Protein AF-A0A5P8N884-F1 (afdb_monomer)

Mean predicted aligned error: 12.38 Å

Solvent-accessible surface area (backbone atoms only — not comparable to full-atom values): 18121 Å² total; per-residue (Å²): 107,72,56,54,52,51,52,53,49,38,47,58,33,75,85,47,68,25,66,71,43,46,28,42,74,70,61,78,48,73,49,75,66,57,50,23,29,39,75,59,29,54,39,41,38,31,45,78,80,71,90,84,66,92,67,81,93,78,74,98,65,93,61,66,55,64,42,88,75,58,34,65,53,15,64,74,82,42,71,53,74,65,52,48,55,61,51,47,50,14,36,52,49,18,53,50,49,28,65,54,48,37,52,55,30,50,50,49,26,51,54,38,27,74,74,22,57,76,33,27,26,65,45,67,68,56,78,59,90,52,57,44,80,47,53,49,44,66,57,98,90,38,74,80,38,55,44,54,71,74,46,54,38,28,16,28,56,51,64,42,58,31,84,84,78,65,46,80,74,44,55,53,72,35,72,31,44,76,72,52,34,53,56,47,58,78,46,66,66,75,62,47,50,26,35,29,66,88,47,50,66,40,94,60,45,37,23,31,48,27,63,20,42,34,84,89,80,73,41,71,48,57,77,72,42,53,52,22,42,53,52,22,47,68,50,20,54,58,48,29,50,46,45,51,61,69,33,64,72,40,30,55,71,74,80,82,77,75,74,93,67,92,72,84,91,67,84,59,54,75,46,71,43,67,70,39,75,47,78,52,102,86,50,36,32,29,74,23,79,73,15,33,42,36,33,23,37,96,83,72,48,80,76,45,78,48,76,43,59,58,69,39,76,58,90,78,79,133

InterPro domains:
  IPR007081 RNA polymerase Rpb1, domain 5 [PF04998] (78-313)
  IPR007083 RNA polymerase Rpb1, domain 4 [PF05000] (8-75)
  IPR038120 RNA polymerase Rpb1, funnel domain superfamily [G3DSA:1.10.132.30] (1-102)
  IPR045867 DNA-directed RNA polymerase, subunit beta-prime [PTHR19376] (6-261)

pLDDT: mean 83.8, std 13.54, range [33.91, 96.94]

Secondary structure (DSSP, 8-state):
-HHHHHHHHHHHGGGGT-HHHHHHHTTSS--HHHHHHHHT--B-BBPPPPS----S------PPPBPSS-B---TTT---HHHHHHHHHHHHHHHHHHHHHHHHHHHHHHHHHHHHTT--EEES-------EEEE-EEETTEEEE-HHHHHTT-BBSS-EE-TTT--EEE-TT-B--HHHHHHHHHTT-SEEEE--GGG---SSSEEHHHH-B-TTTSSBPPTT--HHHHHHHHHHHHHHHHHHHHHTTTTB------------SS--EEEEES--EEE-SS-EEE--TT-EEEEE-TTS-EEEEEEPPTTPEE----

Foldseek 3Di:
DQLVVVLVVLCPPPVRPNVQNCCDVVVVDDDSLRSCQAPFWPWKFFDDDDPPDPDDDDDDPPDRDIDPDIGGDHVNRHGDPVRVVRLVRQQVVLVVLLVVVLVVLVVQLVVLCVVQQQAFAAAAALPDLDFDKQFFDDDQQDRPGHSLVVQAQFFAQAFDAQPPPRHTLAHHLGTCHPVSSVVCVVSVDGIGTTAAQVRAPDPTHHHQNNRGADPPPRHRDDGGDSVSNVVSCVSRVVSSVCSNPVSNVGRRDDDPDDPPDDDDPDDFDKDKDQFDWDDDPPWIFTQGQFIKIWGAHPVRDTSDIGGDHHGDTDPDDD

Organism: NCBI:txid336810

Sequence (318 aa):
KLTEKVINYMKTSKQGFNSVYMMLDSGARSSREQIRQLAVMRGLMAKPKKYSSSLEGDSEAEGSEIIENPILSNFLEGLSILEYFISTHGARKGLADTALKTADAGYLTRRLVDSAQDVIIQENDCKTLLGIKVSALKKNDEIIETLSNRVLGRISLKEIYHPRTKKLLIKSSEMIDEKNVFLLEEAELDSLEVRSPITCESEIGICIKCYGRNLSNRYIIKKGEAVGVMAAQSIGEPGTQLTLRTFHVGGTAGKIYESSKIKAKYDGYIEYENLKIVKNKYETIVVSRFAEMKLFNSRGLLLMKQRIPYGSTLYVLN

Nearest PDB structures (foldseek):
  8sy6-assembly1_J  TM=7.960E-01  e=4.559E-29  Escherichia coli
  7mko-assembly1_D  TM=8.185E-01  e=1.118E-28  Escherichia coli K-12
  8urw-assembly1_Z  TM=7.970E-01  e=2.579E-26  Synechococcus elongatus
  8x6g-assembly1_D  TM=7.143E-01  e=4.035E-25  Staphylococcus aureus
  8i23-assembly1_D  TM=7.042E-01  e=4.683E-24  Acetivibrio thermocellus DSM 1313

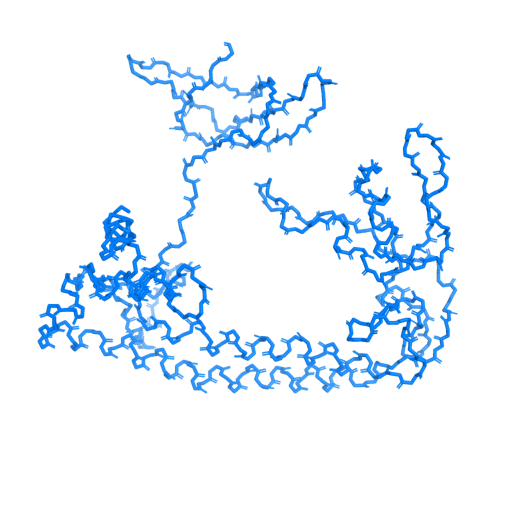Radius of gyration: 26.78 Å; Cα contacts (8 Å, |Δi|>4): 497; chains: 1; bounding box: 66×58×72 Å

Structure (mmCIF, N/CA/C/O backbone):
data_AF-A0A5P8N884-F1
#
_entry.id   AF-A0A5P8N884-F1
#
loop_
_atom_site.group_PDB
_atom_site.id
_atom_site.type_symbol
_atom_site.label_atom_id
_atom_site.label_alt_id
_atom_site.label_comp_id
_atom_site.label_asym_id
_atom_site.label_entity_id
_atom_site.label_seq_id
_atom_site.pdbx_PDB_ins_code
_atom_site.Cartn_x
_atom_site.Cartn_y
_atom_site.Cartn_z
_atom_site.occupancy
_atom_site.B_iso_or_equiv
_atom_site.auth_seq_id
_atom_site.auth_comp_id
_atom_site.auth_asym_id
_atom_site.auth_atom_id
_atom_site.pdbx_PDB_model_num
ATOM 1 N N . LYS A 1 1 ? 8.184 -3.439 -28.426 1.00 76.06 1 LYS A N 1
ATOM 2 C CA . LYS A 1 1 ? 8.470 -3.950 -29.791 1.00 76.06 1 LYS A CA 1
ATOM 3 C C . LYS A 1 1 ? 9.844 -4.619 -29.924 1.00 76.06 1 LYS A C 1
ATOM 5 O O . LYS A 1 1 ? 9.867 -5.839 -29.953 1.00 76.06 1 LYS A O 1
ATOM 10 N N . LEU A 1 2 ? 10.981 -3.903 -29.985 1.00 81.94 2 LEU A N 1
ATOM 11 C CA . LEU A 1 2 ? 12.309 -4.551 -30.122 1.00 81.94 2 LEU A CA 1
ATOM 12 C C . LEU A 1 2 ? 12.649 -5.457 -28.928 1.00 81.94 2 LEU A C 1
ATOM 14 O O . LEU A 1 2 ? 13.002 -6.615 -29.112 1.00 81.94 2 LEU A O 1
ATOM 18 N N . THR A 1 3 ? 12.423 -4.969 -27.708 1.00 84.88 3 THR A N 1
ATOM 19 C CA . THR A 1 3 ? 12.601 -5.754 -26.476 1.00 84.88 3 THR A CA 1
ATOM 20 C C . THR A 1 3 ? 11.767 -7.033 -26.460 1.00 84.88 3 THR A C 1
ATOM 22 O O . THR A 1 3 ? 12.267 -8.082 -26.084 1.00 84.88 3 THR A O 1
ATOM 25 N N . GLU A 1 4 ? 10.516 -6.979 -26.920 1.00 87.44 4 GLU A N 1
ATOM 26 C CA . GLU A 1 4 ? 9.643 -8.161 -26.978 1.00 87.44 4 GLU A CA 1
ATOM 27 C C . GLU A 1 4 ? 10.132 -9.177 -28.010 1.00 87.44 4 GLU A C 1
ATOM 29 O O . GLU A 1 4 ? 10.110 -10.372 -27.737 1.00 87.44 4 GLU A O 1
ATOM 34 N N . LYS A 1 5 ? 10.632 -8.719 -29.167 1.00 89.69 5 LYS A N 1
ATOM 35 C CA . LYS A 1 5 ? 11.247 -9.611 -30.159 1.00 89.69 5 LYS A CA 1
ATOM 36 C C . LYS A 1 5 ? 12.457 -10.343 -29.578 1.00 89.69 5 LYS A C 1
ATOM 38 O O . LYS A 1 5 ? 12.559 -11.553 -29.748 1.00 89.69 5 LYS A O 1
ATOM 43 N N . VAL A 1 6 ? 13.333 -9.631 -28.867 1.00 89.12 6 VAL A N 1
ATOM 44 C CA . VAL A 1 6 ? 14.514 -10.233 -28.226 1.00 89.12 6 VAL A CA 1
ATOM 45 C C . VAL A 1 6 ? 14.110 -11.224 -27.136 1.00 89.12 6 VAL A C 1
ATOM 47 O O . VAL A 1 6 ? 14.642 -12.329 -27.105 1.00 89.12 6 VAL A O 1
ATOM 50 N N . ILE A 1 7 ? 13.128 -10.890 -26.294 1.00 88.62 7 ILE A N 1
ATOM 51 C CA . ILE A 1 7 ? 12.618 -11.813 -25.267 1.00 88.62 7 ILE A CA 1
ATOM 52 C C . ILE A 1 7 ? 12.025 -13.076 -25.910 1.00 88.62 7 ILE A C 1
ATOM 54 O O . ILE A 1 7 ? 12.326 -14.181 -25.464 1.00 88.62 7 ILE A O 1
ATOM 58 N N . ASN A 1 8 ? 11.243 -12.941 -26.984 1.00 90.06 8 ASN A N 1
ATOM 59 C CA . ASN A 1 8 ? 10.679 -14.089 -27.698 1.00 90.06 8 ASN A CA 1
ATOM 60 C C . ASN A 1 8 ? 11.770 -14.971 -28.320 1.00 90.06 8 ASN A C 1
ATOM 62 O O . ASN A 1 8 ? 11.676 -16.193 -28.257 1.00 90.06 8 ASN A O 1
ATOM 66 N N . TYR A 1 9 ? 12.826 -14.368 -28.867 1.00 90.00 9 TYR A N 1
ATOM 67 C CA . TYR A 1 9 ? 13.974 -15.116 -29.375 1.00 90.00 9 TYR A CA 1
ATOM 68 C C . TYR A 1 9 ? 14.725 -15.850 -28.254 1.00 90.00 9 TYR A C 1
ATOM 70 O O . TYR A 1 9 ? 15.064 -17.027 -28.391 1.00 90.00 9 TYR A O 1
ATOM 78 N N . MET A 1 10 ? 14.946 -15.186 -27.113 1.00 88.44 10 MET A N 1
ATOM 79 C CA . MET A 1 10 ? 15.565 -15.806 -25.938 1.00 88.44 10 MET A CA 1
ATOM 80 C C . MET A 1 10 ? 14.732 -16.976 -25.404 1.00 88.44 10 MET A C 1
ATOM 82 O O . MET A 1 10 ? 15.316 -17.976 -24.997 1.00 88.44 10 MET A O 1
ATOM 86 N N . LYS A 1 11 ? 13.398 -16.891 -25.479 1.00 89.44 11 LYS A N 1
ATOM 87 C CA . LYS A 1 11 ? 12.479 -17.970 -25.096 1.00 89.44 11 LYS A CA 1
ATOM 88 C C . LYS A 1 11 ? 12.644 -19.230 -25.948 1.00 89.44 11 LYS A C 1
ATOM 90 O O . LYS A 1 11 ? 12.502 -20.327 -25.432 1.00 89.44 11 LYS A O 1
ATOM 95 N N . THR A 1 12 ? 12.927 -19.099 -27.241 1.00 88.94 12 THR A N 1
ATOM 96 C CA . THR A 1 12 ? 13.140 -20.256 -28.135 1.00 88.94 12 THR A CA 1
ATOM 97 C C . THR A 1 12 ? 14.591 -20.741 -28.157 1.00 88.94 12 THR A C 1
ATOM 99 O O . THR A 1 12 ? 14.876 -21.868 -28.560 1.00 88.94 12 THR A O 1
ATOM 102 N N . SER A 1 13 ? 15.528 -19.894 -27.730 1.00 89.62 13 SER A N 1
ATOM 103 C CA . SER A 1 13 ? 16.958 -20.199 -27.705 1.00 89.62 13 SER A CA 1
ATOM 104 C C . SER A 1 13 ? 17.276 -21.344 -26.737 1.00 89.62 13 SER A C 1
ATOM 106 O O . SER A 1 13 ? 16.654 -21.470 -25.684 1.00 89.62 13 SER A O 1
ATOM 108 N N . LYS A 1 14 ? 18.260 -22.182 -27.094 1.00 85.31 14 LYS A N 1
ATOM 109 C CA . LYS A 1 14 ? 18.680 -23.365 -26.316 1.00 85.31 14 LYS A CA 1
ATOM 110 C C . LYS A 1 14 ? 17.504 -24.268 -25.908 1.00 85.31 14 LYS A C 1
ATOM 112 O O . LYS A 1 14 ? 17.444 -24.717 -24.770 1.00 85.31 14 LYS A O 1
ATOM 117 N N . GLN A 1 15 ? 16.547 -24.484 -26.818 1.00 85.25 15 GLN A N 1
ATOM 118 C CA . GLN A 1 15 ? 15.332 -25.274 -26.553 1.00 85.25 15 GLN A CA 1
ATOM 119 C C . GLN A 1 15 ? 14.522 -24.766 -25.340 1.00 85.25 15 GLN A C 1
ATOM 121 O O . GLN A 1 15 ? 13.868 -25.545 -24.657 1.00 85.25 15 GLN A O 1
ATOM 126 N N . GLY A 1 16 ? 14.583 -23.463 -25.043 1.00 80.50 16 GLY A N 1
ATOM 127 C CA . GLY A 1 16 ? 13.920 -22.863 -23.881 1.00 80.50 16 GLY A CA 1
ATOM 128 C C . GLY A 1 16 ? 14.785 -22.740 -22.627 1.00 80.50 16 GLY A C 1
ATOM 129 O O . GLY A 1 16 ? 14.390 -22.050 -21.691 1.00 80.50 16 GLY A O 1
ATOM 130 N N . PHE A 1 17 ? 15.996 -23.302 -22.618 1.00 89.00 17 PHE A N 1
ATOM 131 C CA . PHE A 1 17 ? 16.925 -23.246 -21.481 1.00 89.00 17 PHE A CA 1
ATOM 132 C C . PHE A 1 17 ? 17.922 -22.084 -21.567 1.00 89.00 17 PHE A C 1
ATOM 134 O O . PHE A 1 17 ? 19.084 -22.183 -21.159 1.00 89.00 17 PHE A O 1
ATOM 141 N N . ASN A 1 18 ? 17.502 -20.948 -22.121 1.00 90.38 18 ASN A N 1
ATOM 142 C CA . ASN A 1 18 ? 18.301 -19.735 -22.023 1.00 90.38 18 ASN A CA 1
ATOM 143 C C . ASN A 1 18 ? 18.297 -19.242 -20.569 1.00 90.38 18 ASN A C 1
ATOM 145 O O . ASN A 1 18 ? 17.260 -18.844 -20.051 1.00 90.38 18 ASN A O 1
ATOM 149 N N . SER A 1 19 ? 19.464 -19.221 -19.923 1.00 91.00 19 SER A N 1
ATOM 150 C CA . SER A 1 19 ? 19.590 -18.867 -18.504 1.00 91.00 19 SER A CA 1
ATOM 151 C C . SER A 1 19 ? 19.056 -17.469 -18.173 1.00 91.00 19 SER A C 1
ATOM 153 O O . SER A 1 19 ? 18.430 -17.293 -17.133 1.00 91.00 19 SER A O 1
ATOM 155 N N . VAL A 1 20 ? 19.243 -16.482 -19.058 1.00 88.81 20 VAL A N 1
ATOM 156 C CA . VAL A 1 20 ? 18.744 -15.108 -18.848 1.00 88.81 20 VAL A CA 1
ATOM 157 C C . VAL A 1 20 ? 17.221 -15.065 -18.958 1.00 88.81 20 VAL A C 1
ATOM 159 O O . VAL A 1 20 ? 16.566 -14.387 -18.166 1.00 88.81 20 VAL A O 1
ATOM 162 N N . TYR A 1 21 ? 16.648 -15.819 -19.902 1.00 90.00 21 TYR A N 1
ATOM 163 C CA . TYR A 1 21 ? 15.197 -15.963 -20.003 1.00 90.00 21 TYR A CA 1
ATOM 164 C C . TYR A 1 21 ? 14.625 -16.702 -18.791 1.00 90.00 21 TYR A C 1
ATOM 166 O O . TYR A 1 21 ? 13.658 -16.229 -18.212 1.00 90.00 21 TYR A O 1
ATOM 174 N N . MET A 1 22 ? 15.250 -17.798 -18.354 1.00 90.81 22 MET A N 1
ATOM 175 C CA . MET A 1 22 ? 14.821 -18.542 -17.166 1.00 90.81 22 MET A CA 1
ATOM 176 C C . MET A 1 22 ? 14.838 -17.668 -15.908 1.00 90.81 22 MET A C 1
ATOM 178 O O . MET A 1 22 ? 13.913 -17.747 -15.108 1.00 90.81 22 MET A O 1
ATOM 182 N N . MET A 1 23 ? 15.842 -16.801 -15.733 1.00 91.06 23 MET A N 1
ATOM 183 C CA . MET A 1 23 ? 15.885 -15.840 -14.620 1.00 91.06 23 MET A CA 1
ATOM 184 C C . MET A 1 23 ? 14.719 -14.838 -14.670 1.00 91.06 23 MET A C 1
ATOM 186 O O . MET A 1 23 ? 14.105 -14.568 -13.640 1.00 91.06 23 MET A O 1
ATOM 190 N N . LEU A 1 24 ? 14.378 -14.341 -15.866 1.00 88.62 24 LEU A N 1
ATOM 191 C CA . LEU A 1 24 ? 13.230 -13.451 -16.067 1.00 88.62 24 LEU A CA 1
ATOM 192 C C . LEU A 1 24 ? 11.890 -14.160 -15.819 1.00 88.62 24 LEU A C 1
ATOM 194 O O . LEU A 1 24 ? 11.033 -13.610 -15.136 1.00 88.62 24 LEU A O 1
ATOM 198 N N . ASP A 1 25 ? 11.703 -15.347 -16.399 1.00 89.31 25 ASP A N 1
ATOM 199 C CA . ASP A 1 25 ? 10.450 -16.114 -16.380 1.00 89.31 25 ASP A CA 1
ATOM 200 C C . ASP A 1 25 ? 10.152 -16.668 -14.981 1.00 89.31 25 ASP A C 1
ATOM 202 O O . ASP A 1 25 ? 9.025 -16.585 -14.505 1.00 89.31 25 ASP A O 1
ATOM 206 N N . SER A 1 26 ? 11.190 -17.125 -14.271 1.00 90.75 26 SER A N 1
ATOM 207 C CA . SER A 1 26 ? 11.084 -17.549 -12.868 1.00 90.75 26 SER A CA 1
ATOM 208 C C . SER A 1 26 ? 10.827 -16.400 -11.890 1.00 90.75 26 SER A C 1
ATOM 210 O O . SER A 1 26 ? 10.490 -16.650 -10.736 1.00 90.75 26 SER A O 1
ATOM 212 N N . GLY A 1 27 ? 11.038 -15.145 -12.303 1.00 88.25 27 GLY A N 1
ATOM 213 C CA . GLY A 1 27 ? 10.964 -13.982 -11.418 1.00 88.25 27 GLY A CA 1
ATOM 214 C C . GLY A 1 27 ? 12.061 -13.934 -10.346 1.00 88.25 27 GLY A C 1
ATOM 215 O O . GLY A 1 27 ? 11.995 -13.088 -9.456 1.00 88.25 27 GLY A O 1
ATOM 216 N N . ALA A 1 28 ? 13.075 -14.805 -10.417 1.00 87.69 28 ALA A N 1
ATOM 217 C CA . ALA A 1 28 ? 14.146 -14.871 -9.423 1.00 87.69 28 ALA A CA 1
ATOM 218 C C . ALA A 1 28 ? 14.992 -13.588 -9.402 1.00 87.69 28 ALA A C 1
ATOM 220 O O . ALA A 1 28 ? 15.328 -13.058 -8.342 1.00 87.69 28 ALA A O 1
ATOM 221 N N . ARG A 1 29 ? 15.362 -13.091 -10.587 1.00 81.56 29 ARG A N 1
ATOM 222 C CA . ARG A 1 29 ? 16.125 -11.853 -10.792 1.00 81.56 29 ARG A CA 1
ATOM 223 C C . ARG A 1 29 ? 16.013 -11.467 -12.264 1.00 81.56 29 ARG A C 1
ATOM 225 O O . ARG A 1 29 ? 15.960 -12.351 -13.102 1.00 81.56 29 ARG A O 1
ATOM 232 N N . SER A 1 30 ? 16.087 -10.176 -12.581 1.00 80.88 30 SER A N 1
ATOM 233 C CA . SER A 1 30 ? 15.924 -9.590 -13.926 1.00 80.88 30 SER A CA 1
ATOM 234 C C . SER A 1 30 ? 14.558 -8.949 -14.166 1.00 80.88 30 SER A C 1
ATOM 236 O O . SER A 1 30 ? 13.532 -9.399 -13.667 1.00 80.88 30 SER A O 1
ATOM 238 N N . SER A 1 31 ? 14.552 -7.872 -14.949 1.00 86.62 31 SER A N 1
ATOM 239 C CA . SER A 1 31 ? 13.345 -7.212 -15.442 1.00 86.62 31 SER A CA 1
ATOM 240 C C . SER A 1 31 ? 13.428 -7.018 -16.955 1.00 86.62 31 SER A C 1
ATOM 242 O O . SER A 1 31 ? 14.507 -7.043 -17.555 1.00 86.62 31 SER A O 1
ATOM 244 N N . ARG A 1 32 ? 12.282 -6.769 -17.601 1.00 86.75 32 ARG A N 1
ATOM 245 C CA . ARG A 1 32 ? 12.240 -6.469 -19.045 1.00 86.75 32 ARG A CA 1
ATOM 246 C C . ARG A 1 32 ? 13.123 -5.270 -19.412 1.00 86.75 32 ARG A C 1
ATOM 248 O O . ARG A 1 32 ? 13.714 -5.252 -20.489 1.00 86.75 32 ARG A O 1
ATOM 255 N N . GLU A 1 33 ? 13.230 -4.289 -18.518 1.00 84.81 33 GLU A N 1
ATOM 256 C CA . GLU A 1 33 ? 14.089 -3.115 -18.702 1.00 84.81 33 GLU A CA 1
ATOM 257 C C . GLU A 1 33 ? 15.574 -3.469 -18.622 1.00 84.81 33 GLU A C 1
ATOM 259 O O . GLU A 1 33 ? 16.356 -2.982 -19.436 1.00 84.81 33 GLU A O 1
ATOM 264 N N . GLN A 1 34 ? 15.962 -4.361 -17.707 1.00 87.81 34 GLN A N 1
ATOM 265 C CA . GLN A 1 34 ? 17.345 -4.834 -17.601 1.00 87.81 34 GLN A CA 1
ATOM 266 C C . GLN A 1 34 ? 17.757 -5.613 -18.857 1.00 87.81 34 GLN A C 1
ATOM 268 O O . GLN A 1 34 ? 18.825 -5.361 -19.412 1.00 87.81 34 GLN A O 1
ATOM 273 N N . ILE A 1 35 ? 16.878 -6.466 -19.394 1.00 88.62 35 ILE A N 1
ATOM 274 C CA . ILE A 1 35 ? 17.126 -7.169 -20.668 1.00 88.62 35 ILE A CA 1
ATOM 275 C C . ILE A 1 35 ? 17.239 -6.190 -21.838 1.00 88.62 35 ILE A C 1
ATOM 277 O O . ILE A 1 35 ? 18.096 -6.365 -22.706 1.00 88.62 35 ILE A O 1
ATOM 281 N N . ARG A 1 36 ? 16.412 -5.136 -21.859 1.00 89.31 36 ARG A N 1
ATOM 282 C CA . ARG A 1 36 ? 16.510 -4.082 -22.877 1.00 89.31 36 ARG A CA 1
ATOM 283 C C . ARG A 1 36 ? 17.901 -3.448 -22.878 1.00 89.31 36 ARG A C 1
ATOM 285 O O . ARG A 1 36 ? 18.483 -3.320 -23.949 1.00 89.31 36 ARG A O 1
ATOM 292 N N . GLN A 1 37 ? 18.427 -3.088 -21.708 1.00 89.38 37 GLN A N 1
ATOM 293 C CA . GLN A 1 37 ? 19.757 -2.479 -21.598 1.00 89.38 37 GLN A CA 1
ATOM 294 C C . GLN A 1 37 ? 20.885 -3.459 -21.961 1.00 89.38 37 GLN A C 1
ATOM 296 O O . GLN A 1 37 ? 21.894 -3.047 -22.529 1.00 89.38 37 GLN A O 1
ATOM 301 N N . LEU A 1 38 ? 20.714 -4.751 -21.663 1.00 90.00 38 LEU A N 1
ATOM 302 C CA . LEU A 1 38 ? 21.712 -5.777 -21.968 1.00 90.00 38 LEU A CA 1
ATOM 303 C C . LEU A 1 38 ? 21.846 -6.057 -23.469 1.00 90.00 38 LEU A C 1
ATOM 305 O O . LEU A 1 38 ? 22.965 -6.128 -23.961 1.00 90.00 38 LEU A O 1
ATOM 309 N N . ALA A 1 39 ? 20.725 -6.224 -24.179 1.00 89.62 39 ALA A N 1
ATOM 310 C CA . ALA A 1 39 ? 20.720 -6.829 -25.517 1.00 89.62 39 ALA A CA 1
ATOM 311 C C . ALA A 1 39 ? 20.023 -6.005 -26.613 1.00 89.62 39 ALA A C 1
ATOM 313 O O . ALA A 1 39 ? 19.978 -6.448 -27.755 1.00 89.62 39 ALA A O 1
ATOM 314 N N . VAL A 1 40 ? 19.414 -4.859 -26.288 1.00 91.19 40 VAL A N 1
ATOM 315 C CA . VAL A 1 40 ? 18.729 -4.015 -27.285 1.00 91.19 40 VAL A CA 1
ATOM 316 C C . VAL A 1 40 ? 19.419 -2.669 -27.397 1.00 91.19 40 VAL A C 1
ATOM 318 O O . VAL A 1 40 ? 20.092 -2.413 -28.381 1.00 91.19 40 VAL A O 1
ATOM 321 N N . MET A 1 41 ? 19.227 -1.813 -26.398 1.00 89.88 41 MET A N 1
ATOM 322 C CA . MET A 1 41 ? 19.787 -0.468 -26.336 1.00 89.88 41 MET A CA 1
ATOM 323 C C . MET A 1 41 ? 19.658 0.049 -24.909 1.00 89.88 41 MET A C 1
ATOM 325 O O . MET A 1 41 ? 18.698 -0.288 -24.198 1.00 89.88 41 MET A O 1
ATOM 329 N N . ARG A 1 42 ? 20.568 0.928 -24.497 1.00 86.69 42 ARG A N 1
ATOM 330 C CA . ARG A 1 42 ? 20.462 1.585 -23.190 1.00 86.69 42 ARG A CA 1
ATOM 331 C C . ARG A 1 42 ? 19.392 2.685 -23.175 1.00 86.69 42 ARG A C 1
ATOM 333 O O . ARG A 1 42 ? 18.642 2.783 -22.202 1.00 86.69 42 ARG A O 1
ATOM 340 N N . GLY A 1 43 ? 19.247 3.427 -24.275 1.00 88.12 43 GLY A N 1
ATOM 341 C CA . GLY A 1 43 ? 18.177 4.403 -24.493 1.00 88.12 43 GLY A CA 1
ATOM 342 C C . GLY A 1 43 ? 18.471 5.803 -23.944 1.00 88.12 43 GLY A C 1
ATOM 343 O O . GLY A 1 43 ? 19.618 6.239 -23.887 1.00 88.12 43 GLY A O 1
ATOM 344 N N . LEU A 1 44 ? 17.407 6.525 -23.582 1.00 87.00 44 LEU A N 1
ATOM 345 C CA . LEU A 1 44 ? 17.463 7.923 -23.147 1.00 87.00 44 LEU A CA 1
ATOM 346 C C . LEU A 1 44 ? 17.859 8.052 -21.673 1.00 87.00 44 LEU A C 1
ATOM 348 O O . LEU A 1 44 ? 17.335 7.329 -20.819 1.00 87.00 44 LEU A O 1
ATOM 352 N N . MET A 1 45 ? 18.739 9.013 -21.389 1.00 82.69 45 MET A N 1
ATOM 353 C CA . MET A 1 45 ? 19.242 9.316 -20.048 1.00 82.69 45 MET A CA 1
ATOM 354 C C . MET A 1 45 ? 18.666 10.630 -19.515 1.00 82.69 45 MET A C 1
ATOM 356 O O . MET A 1 45 ? 18.477 11.593 -20.258 1.00 82.69 45 MET A O 1
ATOM 360 N N . ALA A 1 46 ? 18.442 10.688 -18.207 1.00 80.75 46 ALA A N 1
ATOM 361 C CA . ALA A 1 46 ? 18.091 11.914 -17.504 1.00 80.75 46 ALA A CA 1
ATOM 362 C C . ALA A 1 46 ? 19.308 12.842 -17.343 1.00 80.75 46 ALA A C 1
ATOM 364 O O . ALA A 1 46 ? 20.372 12.431 -16.870 1.00 80.75 46 ALA A O 1
ATOM 365 N N . LYS A 1 47 ? 19.129 14.119 -17.673 1.00 77.38 47 LYS A N 1
ATOM 366 C CA . LYS A 1 47 ? 20.091 15.194 -17.437 1.00 77.38 47 LYS A CA 1
ATOM 367 C C . LYS A 1 47 ? 20.061 15.604 -15.957 1.00 77.38 47 LYS A C 1
ATOM 369 O O . LYS A 1 47 ? 18.985 15.742 -15.360 1.00 77.38 47 LYS A O 1
ATOM 374 N N . PRO A 1 48 ? 21.224 15.835 -15.329 1.00 68.12 48 PRO A N 1
ATOM 375 C CA . PRO A 1 48 ? 21.267 16.417 -13.997 1.00 68.12 48 PRO A CA 1
ATOM 376 C C . PRO A 1 48 ? 20.843 17.893 -14.078 1.00 68.12 48 PRO A C 1
ATOM 378 O O . PRO A 1 48 ? 21.496 18.690 -14.750 1.00 68.12 48 PRO A O 1
ATOM 381 N N . LYS A 1 49 ? 19.751 18.270 -13.396 1.00 65.56 49 LYS A N 1
ATOM 382 C CA . LYS A 1 49 ? 19.383 19.685 -13.226 1.00 65.56 49 LYS A CA 1
ATOM 383 C C . LYS A 1 49 ? 20.483 20.375 -12.410 1.00 65.56 49 LYS A C 1
ATOM 385 O O . LYS A 1 49 ? 20.833 19.896 -11.331 1.00 65.56 49 LYS A O 1
ATOM 390 N N . LYS A 1 50 ? 21.026 21.488 -12.909 1.00 57.16 50 LYS A N 1
ATOM 391 C CA . LYS A 1 50 ? 21.790 22.419 -12.072 1.00 57.16 50 LYS A CA 1
ATOM 392 C C . LYS A 1 50 ? 20.770 23.221 -11.265 1.00 57.16 50 LYS A C 1
ATOM 394 O O . LYS A 1 50 ? 19.848 23.772 -11.848 1.00 57.16 50 LYS A O 1
ATOM 399 N N . TYR A 1 51 ? 20.944 23.315 -9.949 1.00 51.66 51 TYR A N 1
ATOM 400 C CA . TYR A 1 51 ? 20.130 24.180 -9.079 1.00 51.66 51 TYR A CA 1
ATOM 401 C C . TYR A 1 51 ? 20.299 25.690 -9.379 1.00 51.66 51 TYR A C 1
ATOM 403 O O . TYR A 1 51 ? 19.694 26.521 -8.716 1.00 51.66 51 TYR A O 1
ATOM 411 N N . SER A 1 52 ? 21.106 26.067 -10.377 1.00 38.34 52 SER A N 1
ATOM 412 C CA . SER A 1 52 ? 21.437 27.450 -10.725 1.00 38.34 52 SER A CA 1
ATOM 413 C C . SER A 1 52 ? 20.685 27.937 -11.971 1.00 38.34 52 SER A C 1
ATOM 415 O O . SER A 1 52 ? 21.306 28.256 -12.980 1.00 38.34 52 SER A O 1
ATOM 417 N N . SER A 1 53 ? 19.358 27.945 -11.929 1.00 40.44 53 SER A N 1
ATOM 418 C CA . SER A 1 53 ? 18.526 28.838 -12.754 1.00 40.44 53 SER A CA 1
ATOM 419 C C . SER A 1 53 ? 17.090 28.797 -12.240 1.00 40.44 53 SER A C 1
ATOM 421 O O . SER A 1 53 ? 16.148 28.493 -12.963 1.00 40.44 53 SER A O 1
ATOM 423 N N . SER A 1 54 ? 16.918 29.068 -10.947 1.00 38.72 54 SER A N 1
ATOM 424 C CA . SER A 1 54 ? 15.654 29.571 -10.419 1.00 38.72 54 SER A CA 1
ATOM 425 C C . SER A 1 54 ? 15.537 31.047 -10.801 1.00 38.72 54 SER A C 1
ATOM 427 O O . SER A 1 54 ? 15.698 31.927 -9.961 1.00 38.72 54 SER A O 1
ATOM 429 N N . LEU A 1 55 ? 15.345 31.311 -12.087 1.00 39.62 55 LEU A N 1
ATOM 430 C CA . LEU A 1 55 ? 14.805 32.564 -12.584 1.00 39.62 55 LEU A CA 1
ATOM 431 C C . LEU A 1 55 ? 13.864 32.190 -13.724 1.00 39.62 55 LEU A C 1
ATOM 433 O O . LEU A 1 55 ? 14.279 31.574 -14.698 1.00 39.62 55 LEU A O 1
ATOM 437 N N . GLU A 1 56 ? 12.607 32.566 -13.505 1.00 35.97 56 GLU A N 1
ATOM 438 C CA . GLU A 1 56 ? 11.523 32.653 -14.482 1.00 35.97 56 GLU A CA 1
ATOM 439 C C . GLU A 1 56 ? 10.824 31.334 -14.864 1.00 35.97 56 GLU A C 1
ATOM 441 O O . GLU A 1 56 ? 11.187 30.604 -15.775 1.00 35.97 56 GLU A O 1
ATOM 446 N N . GLY A 1 57 ? 9.722 31.073 -14.156 1.00 39.38 57 GLY A N 1
ATOM 447 C CA . GLY A 1 57 ? 8.418 31.316 -14.779 1.00 39.38 57 GLY A CA 1
ATOM 448 C C . GLY A 1 57 ? 7.680 30.156 -15.438 1.00 39.38 57 GLY A C 1
ATOM 449 O O . GLY A 1 57 ? 6.480 30.313 -15.634 1.00 39.38 57 GLY A O 1
ATOM 450 N N . ASP A 1 58 ? 8.296 29.002 -15.700 1.00 34.03 58 ASP A N 1
ATOM 451 C CA . ASP A 1 58 ? 7.604 27.948 -16.456 1.00 34.03 58 ASP A CA 1
ATOM 452 C C . ASP A 1 58 ? 7.256 26.702 -15.625 1.00 34.03 58 ASP A C 1
ATOM 454 O O . ASP A 1 58 ? 8.084 25.851 -15.309 1.00 34.03 58 ASP A O 1
ATOM 458 N N . SER A 1 59 ? 5.962 26.643 -15.296 1.00 33.91 59 SER A N 1
ATOM 459 C CA . SER A 1 59 ? 5.083 25.490 -15.040 1.00 33.91 59 SER A CA 1
ATOM 460 C C . SER A 1 59 ? 5.710 24.112 -14.754 1.00 33.91 59 SER A C 1
ATOM 462 O O . SER A 1 59 ? 6.308 23.484 -15.620 1.00 33.91 59 SER A O 1
ATOM 464 N N . GLU A 1 60 ? 5.460 23.625 -13.531 1.00 35.44 60 GLU A N 1
ATOM 465 C CA . GLU A 1 60 ? 5.057 22.265 -13.099 1.00 35.44 60 GLU A CA 1
ATOM 466 C C . GLU A 1 60 ? 5.171 21.077 -14.085 1.00 35.44 60 GLU A C 1
ATOM 468 O O . GLU A 1 60 ? 4.291 20.223 -14.178 1.00 35.44 60 GLU A O 1
ATOM 473 N N . ALA A 1 61 ? 6.294 20.933 -14.777 1.00 37.28 61 ALA A N 1
ATOM 474 C CA . ALA A 1 61 ? 6.712 19.673 -15.366 1.00 37.28 61 ALA A CA 1
ATOM 475 C C . ALA A 1 61 ? 7.891 19.145 -14.544 1.00 37.28 61 ALA A C 1
ATOM 477 O O . ALA A 1 61 ? 9.063 19.384 -14.846 1.00 37.28 61 ALA A O 1
ATOM 478 N N . GLU A 1 62 ? 7.577 18.399 -13.482 1.00 44.47 62 GLU A N 1
ATOM 479 C CA . GLU A 1 62 ? 8.514 17.633 -12.642 1.00 44.47 62 GLU A CA 1
ATOM 480 C C . GLU A 1 62 ? 9.198 16.473 -13.408 1.00 44.47 62 GLU A C 1
ATOM 482 O O . GLU A 1 62 ? 9.422 15.379 -12.896 1.00 44.47 62 GLU A O 1
ATOM 487 N N . GLY A 1 63 ? 9.560 16.685 -14.671 1.00 53.28 63 GLY A N 1
ATOM 488 C CA . GLY A 1 63 ? 10.442 15.812 -15.424 1.00 53.28 63 GLY A CA 1
ATOM 489 C C . GLY A 1 63 ? 11.895 16.192 -15.166 1.00 53.28 63 GLY A C 1
ATOM 490 O O . GLY A 1 63 ? 12.275 17.366 -15.198 1.00 53.28 63 GLY A O 1
ATOM 491 N N . SER A 1 64 ? 12.748 15.197 -14.936 1.00 58.72 64 SER A N 1
ATOM 492 C CA . SER A 1 64 ? 14.164 15.382 -15.260 1.00 58.72 64 SER A CA 1
ATOM 493 C C . SER A 1 64 ? 14.266 15.655 -16.762 1.00 58.72 64 SER A C 1
ATOM 495 O O . SER A 1 64 ? 13.695 14.902 -17.548 1.00 58.72 64 SER A O 1
ATOM 497 N N . GLU A 1 65 ? 14.924 16.752 -17.157 1.00 70.38 65 GLU A N 1
ATOM 498 C CA . GLU A 1 65 ? 15.198 17.014 -18.574 1.00 70.38 65 GLU A CA 1
ATOM 499 C C . GLU A 1 65 ? 15.877 15.780 -19.166 1.00 70.38 65 GLU A C 1
ATOM 501 O O . GLU A 1 65 ? 16.787 15.219 -18.557 1.00 70.38 65 GLU A O 1
ATOM 506 N N . ILE A 1 66 ? 15.413 15.321 -20.320 1.00 79.81 66 ILE A N 1
ATOM 507 C CA . ILE A 1 66 ? 15.976 14.143 -20.975 1.00 79.81 66 ILE A CA 1
ATOM 508 C C . ILE A 1 66 ? 17.060 14.621 -21.936 1.00 79.81 66 ILE A C 1
ATOM 510 O O . ILE A 1 66 ? 16.875 15.604 -22.647 1.00 79.81 66 ILE A O 1
ATOM 514 N N . ILE A 1 67 ? 18.200 13.934 -21.951 1.00 81.69 67 ILE A N 1
ATOM 515 C CA . ILE A 1 67 ? 19.250 14.187 -22.938 1.00 81.69 67 ILE A CA 1
ATOM 516 C C . ILE A 1 67 ? 18.735 13.709 -24.298 1.00 81.69 67 ILE A C 1
ATOM 518 O O . ILE A 1 67 ? 18.375 12.542 -24.442 1.00 81.69 67 ILE A O 1
ATOM 522 N N . GLU A 1 68 ? 18.696 14.610 -25.279 1.00 82.94 68 GLU A N 1
ATOM 523 C CA . GLU A 1 68 ? 18.119 14.348 -26.605 1.00 82.94 68 GLU A CA 1
ATOM 524 C C . GLU A 1 68 ? 18.863 13.254 -27.375 1.00 82.94 68 GLU A C 1
ATOM 526 O O . GLU A 1 68 ? 18.236 12.482 -28.095 1.00 82.94 68 GLU A O 1
ATOM 531 N N . ASN A 1 69 ? 20.182 13.145 -27.177 1.00 82.25 69 ASN A N 1
ATOM 532 C CA . ASN A 1 69 ? 21.010 12.116 -27.798 1.00 82.25 69 ASN A CA 1
ATOM 533 C C . ASN A 1 69 ? 20.869 10.776 -27.049 1.00 82.25 69 ASN A C 1
ATOM 535 O O . ASN A 1 69 ? 21.352 10.664 -25.914 1.00 82.25 69 ASN A O 1
ATOM 539 N N . PRO A 1 70 ? 20.242 9.745 -27.653 1.00 87.44 70 PRO A N 1
ATOM 540 C CA . PRO A 1 70 ? 20.090 8.444 -27.018 1.00 87.44 70 PRO A CA 1
ATOM 541 C C . PRO A 1 70 ? 21.380 7.622 -27.100 1.00 87.44 70 PRO A C 1
ATOM 543 O O . PRO A 1 70 ? 22.149 7.731 -28.053 1.00 87.44 70 PRO A O 1
ATOM 546 N N . ILE A 1 71 ? 21.563 6.722 -26.134 1.00 89.00 71 ILE A N 1
ATOM 547 C CA . ILE A 1 71 ? 22.589 5.678 -26.197 1.00 89.00 71 ILE A CA 1
ATOM 548 C C . ILE A 1 71 ? 22.005 4.502 -26.984 1.00 89.00 71 ILE A C 1
ATOM 550 O O . ILE A 1 71 ? 21.120 3.793 -26.485 1.00 89.00 71 ILE A O 1
ATOM 554 N N . LEU A 1 72 ? 22.465 4.335 -28.223 1.00 89.75 72 LEU A N 1
ATOM 555 C CA . LEU A 1 72 ? 22.000 3.276 -29.124 1.00 89.75 72 LEU A CA 1
ATOM 556 C C . LEU A 1 72 ? 22.631 1.931 -28.769 1.00 89.75 72 LEU A C 1
ATOM 558 O O . LEU A 1 72 ? 21.952 0.908 -28.832 1.00 89.75 72 LEU A O 1
ATOM 562 N N . SER A 1 73 ? 23.889 1.957 -28.335 1.00 92.31 73 SER A N 1
ATOM 563 C CA . SER A 1 73 ? 24.641 0.763 -27.975 1.00 92.31 73 SER A CA 1
ATOM 564 C C . SER A 1 73 ? 24.046 0.058 -26.745 1.00 92.31 73 SER A C 1
ATOM 566 O O . SER A 1 73 ? 23.359 0.654 -25.899 1.00 92.31 73 SER A O 1
ATOM 568 N N . ASN A 1 74 ? 24.301 -1.242 -26.640 1.00 91.94 74 ASN A N 1
ATOM 569 C CA . ASN A 1 74 ? 23.879 -2.090 -25.525 1.00 91.94 74 ASN A CA 1
ATOM 570 C C . ASN A 1 74 ? 25.098 -2.635 -24.759 1.00 91.94 74 ASN A C 1
ATOM 572 O O . ASN A 1 74 ? 26.240 -2.488 -25.188 1.00 91.94 74 ASN A O 1
ATOM 576 N N . PHE A 1 75 ? 24.882 -3.246 -23.591 1.00 92.00 75 PHE A N 1
ATOM 577 C CA . PHE A 1 75 ? 26.006 -3.761 -22.796 1.00 92.00 75 PHE A CA 1
ATOM 578 C C . PHE A 1 75 ? 26.728 -4.954 -23.432 1.00 92.00 75 PHE A C 1
ATOM 580 O O . PHE A 1 75 ? 27.873 -5.210 -23.067 1.00 92.00 75 PHE A O 1
ATOM 587 N N . LEU A 1 76 ? 26.081 -5.678 -24.349 1.00 91.31 76 LEU A N 1
ATOM 588 C CA . LEU A 1 76 ? 26.705 -6.780 -25.078 1.00 91.31 76 LEU A CA 1
ATOM 589 C C . LEU A 1 76 ? 27.705 -6.274 -26.133 1.00 91.31 76 LEU A C 1
ATOM 591 O O . LEU A 1 76 ? 28.773 -6.858 -26.281 1.00 91.31 76 LEU A O 1
ATOM 595 N N . GLU A 1 77 ? 27.367 -5.195 -26.838 1.00 91.12 77 GLU A N 1
ATOM 596 C CA . GLU A 1 77 ? 28.204 -4.533 -27.852 1.00 91.12 77 GLU A CA 1
ATOM 597 C C . GLU A 1 77 ? 29.271 -3.623 -27.229 1.00 91.12 77 GLU A C 1
ATOM 599 O O . GLU A 1 77 ? 30.332 -3.410 -27.814 1.00 91.12 77 GLU A O 1
ATOM 604 N N . GLY A 1 78 ? 29.008 -3.121 -26.021 1.00 93.06 78 GLY A N 1
ATOM 605 C CA . GLY A 1 78 ? 29.859 -2.162 -25.325 1.00 93.06 78 GLY A CA 1
ATOM 606 C C . GLY A 1 78 ? 29.412 -0.717 -25.547 1.00 93.06 78 GLY A C 1
ATOM 607 O O . GLY A 1 78 ? 28.545 -0.424 -26.362 1.00 93.06 78 GLY A O 1
ATOM 608 N N . LEU A 1 79 ? 29.979 0.204 -24.767 1.00 93.56 79 LEU A N 1
ATOM 609 C CA . LEU A 1 79 ? 29.657 1.632 -24.827 1.00 93.56 79 LEU A CA 1
ATOM 610 C C . LEU A 1 79 ? 30.877 2.421 -25.287 1.00 93.56 79 LEU A C 1
ATOM 612 O O . LEU A 1 79 ? 31.988 2.183 -24.807 1.00 93.56 79 LEU A O 1
ATOM 616 N N . SER A 1 80 ? 30.665 3.407 -26.157 1.00 94.25 80 SER A N 1
ATOM 617 C CA . SER A 1 80 ? 31.698 4.399 -26.459 1.00 94.25 80 SER A CA 1
ATOM 618 C C . SER A 1 80 ? 32.011 5.267 -25.232 1.00 94.25 80 SER A C 1
ATOM 620 O O . SER A 1 80 ? 31.219 5.364 -24.290 1.00 94.25 80 SER A O 1
ATOM 622 N N . ILE A 1 81 ? 33.158 5.954 -25.253 1.00 95.12 81 ILE A N 1
ATOM 623 C CA . ILE A 1 81 ? 33.582 6.850 -24.160 1.00 95.12 81 ILE A CA 1
ATOM 624 C C . ILE A 1 81 ? 32.507 7.909 -23.873 1.00 95.12 81 ILE A C 1
ATOM 626 O O . ILE A 1 81 ? 32.183 8.163 -22.712 1.00 95.12 81 ILE A O 1
ATOM 630 N N . LEU A 1 82 ? 31.917 8.491 -24.923 1.00 91.06 82 LEU A N 1
ATOM 631 C CA . LEU A 1 82 ? 30.884 9.516 -24.791 1.00 91.06 82 LEU A CA 1
ATOM 632 C C . LEU A 1 82 ? 29.583 8.945 -24.207 1.00 91.06 82 LEU A C 1
ATOM 634 O O . LEU A 1 82 ? 29.021 9.532 -23.285 1.00 91.06 82 LEU A O 1
ATOM 638 N N . GLU A 1 83 ? 29.118 7.792 -24.695 1.00 90.31 83 GLU A N 1
ATOM 639 C CA . GLU A 1 83 ? 27.906 7.137 -24.180 1.00 90.31 83 GLU A CA 1
ATOM 640 C C . GLU A 1 83 ? 28.066 6.708 -22.719 1.00 90.31 83 GLU A C 1
ATOM 642 O O . GLU A 1 83 ? 27.156 6.892 -21.903 1.00 90.31 83 GLU A O 1
ATOM 647 N N . TYR A 1 84 ? 29.238 6.176 -22.363 1.00 90.75 84 TYR A N 1
ATOM 648 C CA . TYR A 1 84 ? 29.557 5.843 -20.982 1.00 90.75 84 TYR A CA 1
ATOM 649 C C . TYR A 1 84 ? 29.545 7.097 -20.101 1.00 90.75 84 TYR A C 1
ATOM 651 O O . TYR A 1 84 ? 28.873 7.107 -19.068 1.00 90.75 84 TYR A O 1
ATOM 659 N N . PHE A 1 85 ? 30.201 8.180 -20.534 1.00 89.50 85 PHE A N 1
ATOM 660 C CA . PHE A 1 85 ? 30.226 9.454 -19.813 1.00 89.50 85 PHE A CA 1
ATOM 661 C C . PHE A 1 85 ? 28.816 10.016 -19.582 1.00 89.50 85 PHE A C 1
ATOM 663 O O . PHE A 1 85 ? 28.459 10.323 -18.443 1.00 89.50 85 PHE A O 1
ATOM 670 N N . ILE A 1 86 ? 27.973 10.057 -20.618 1.00 86.62 86 ILE A N 1
ATOM 671 C CA . ILE A 1 86 ? 26.568 10.480 -20.512 1.00 86.62 86 ILE A CA 1
ATOM 672 C C . ILE A 1 86 ? 25.814 9.622 -19.486 1.00 86.62 86 ILE A C 1
ATOM 674 O O . ILE A 1 86 ? 25.079 10.147 -18.644 1.00 86.62 86 ILE A O 1
ATOM 678 N N . SER A 1 87 ? 26.036 8.306 -19.492 1.00 85.75 87 SER A N 1
ATOM 679 C CA . SER A 1 87 ? 25.401 7.401 -18.538 1.00 85.75 87 SER A CA 1
ATOM 680 C C . SER A 1 87 ? 25.834 7.633 -17.083 1.00 85.75 87 SER A C 1
ATOM 682 O O . SER A 1 87 ? 25.056 7.326 -16.171 1.00 85.75 87 SER A O 1
ATOM 684 N N . THR A 1 88 ? 27.046 8.136 -16.836 1.00 88.38 88 THR A N 1
ATOM 685 C CA . THR A 1 88 ? 27.537 8.356 -15.465 1.00 88.38 88 THR A CA 1
ATOM 686 C C . THR A 1 88 ? 26.762 9.442 -14.729 1.00 88.38 88 THR A C 1
ATOM 688 O O . THR A 1 88 ? 26.556 9.328 -13.522 1.00 88.38 88 THR A O 1
ATOM 691 N N . HIS A 1 89 ? 26.265 10.461 -15.436 1.00 83.94 89 HIS A N 1
ATOM 692 C CA . HIS A 1 89 ? 25.502 11.547 -14.823 1.00 83.94 89 HIS A CA 1
ATOM 693 C C . HIS A 1 89 ? 24.209 11.046 -14.172 1.00 83.94 89 HIS A C 1
ATOM 695 O O . HIS A 1 89 ? 23.944 11.352 -13.006 1.00 83.94 89 HIS A O 1
ATOM 701 N N . GLY A 1 90 ? 23.436 10.236 -14.902 1.00 79.62 90 GLY A N 1
ATOM 702 C CA . GLY A 1 90 ? 22.202 9.639 -14.392 1.00 79.62 90 GLY A CA 1
ATOM 703 C C . GLY A 1 90 ? 22.461 8.661 -13.244 1.00 79.62 90 GLY A C 1
ATOM 704 O O . GLY A 1 90 ? 21.755 8.692 -12.237 1.00 79.62 90 GLY A O 1
ATOM 705 N N . ALA A 1 91 ? 23.511 7.840 -13.356 1.00 83.69 91 ALA A N 1
ATOM 706 C CA . ALA A 1 91 ? 23.893 6.886 -12.315 1.00 83.69 91 ALA A CA 1
ATOM 707 C C . ALA A 1 91 ? 24.344 7.583 -11.019 1.00 83.69 91 ALA A C 1
ATOM 709 O O . ALA A 1 91 ? 23.867 7.243 -9.938 1.00 83.69 91 ALA A O 1
ATOM 710 N N . ARG A 1 92 ? 25.209 8.601 -11.121 1.00 86.12 92 ARG A N 1
ATOM 711 C CA . ARG A 1 92 ? 25.692 9.373 -9.967 1.00 86.12 92 ARG A CA 1
ATOM 712 C C . ARG A 1 92 ? 24.548 10.078 -9.251 1.00 86.12 92 ARG A C 1
ATOM 714 O O . ARG A 1 92 ? 24.506 10.048 -8.025 1.00 86.12 92 ARG A O 1
ATOM 721 N N . LYS A 1 93 ? 23.621 10.686 -10.001 1.00 83.19 93 LYS A N 1
ATOM 722 C CA . LYS A 1 93 ? 22.435 11.316 -9.414 1.00 83.19 93 LYS A CA 1
ATOM 723 C C . LYS A 1 93 ? 21.568 10.292 -8.681 1.00 83.19 93 LYS A C 1
ATOM 725 O O . LYS A 1 93 ? 21.213 10.539 -7.540 1.00 83.19 93 LYS A O 1
ATOM 730 N N . GLY A 1 94 ? 21.290 9.137 -9.289 1.00 81.06 94 GLY A N 1
ATOM 731 C CA . GLY A 1 94 ? 20.503 8.079 -8.645 1.00 81.06 94 GLY A CA 1
ATOM 732 C C . GLY A 1 94 ? 21.125 7.576 -7.338 1.00 81.06 94 GLY A C 1
ATOM 733 O O . GLY A 1 94 ? 20.422 7.433 -6.339 1.00 81.06 94 GLY A O 1
ATOM 734 N N . LEU A 1 95 ? 22.448 7.378 -7.311 1.00 84.19 95 LEU A N 1
ATOM 735 C CA . LEU A 1 95 ? 23.177 6.978 -6.100 1.00 84.19 95 LEU A CA 1
ATOM 736 C C . LEU A 1 95 ? 23.165 8.069 -5.021 1.00 84.19 95 LEU A C 1
ATOM 738 O O . LEU A 1 95 ? 22.950 7.768 -3.849 1.00 84.19 95 LEU A O 1
ATOM 742 N N . ALA A 1 96 ? 23.359 9.332 -5.406 1.00 84.75 96 ALA A N 1
ATOM 743 C CA . ALA A 1 96 ? 23.304 10.455 -4.473 1.00 84.75 96 ALA A CA 1
ATOM 744 C C . ALA A 1 96 ? 21.892 10.654 -3.899 1.00 84.75 96 ALA A C 1
ATOM 746 O O . ALA A 1 96 ? 21.738 10.768 -2.686 1.00 84.75 96 ALA A O 1
ATOM 747 N N . ASP A 1 97 ? 20.862 10.628 -4.750 1.00 83.69 97 ASP A N 1
ATOM 748 C CA . ASP A 1 97 ? 19.460 10.756 -4.339 1.00 83.69 97 ASP A CA 1
ATOM 749 C C . ASP A 1 97 ? 19.059 9.613 -3.407 1.00 83.69 97 ASP A C 1
ATOM 751 O O . ASP A 1 97 ? 18.354 9.840 -2.430 1.00 83.69 97 ASP A O 1
ATOM 755 N N . THR A 1 98 ? 19.542 8.397 -3.668 1.00 80.31 98 THR A N 1
ATOM 756 C CA . THR A 1 98 ? 19.352 7.267 -2.756 1.00 80.31 98 THR A CA 1
ATOM 757 C C . THR A 1 98 ? 19.950 7.578 -1.387 1.00 80.31 98 THR A C 1
ATOM 759 O O . THR A 1 98 ? 19.254 7.463 -0.378 1.00 80.31 98 THR A O 1
ATOM 762 N N . ALA A 1 99 ? 21.224 7.972 -1.333 1.00 83.06 99 ALA A N 1
ATOM 763 C CA . ALA A 1 99 ? 21.906 8.232 -0.069 1.00 83.06 99 ALA A CA 1
ATOM 764 C C . ALA A 1 99 ? 21.220 9.347 0.739 1.00 83.06 99 ALA A C 1
ATOM 766 O O . ALA A 1 99 ? 21.053 9.209 1.948 1.00 83.06 99 ALA A O 1
ATOM 767 N N . LEU A 1 100 ? 20.772 10.416 0.071 1.00 86.12 100 LEU A N 1
ATOM 768 C CA . LEU A 1 100 ? 20.108 11.550 0.717 1.00 86.12 100 LEU A CA 1
ATOM 769 C C . LEU A 1 100 ? 18.673 11.219 1.152 1.00 86.12 100 LEU A C 1
ATOM 771 O O . LEU A 1 100 ? 18.336 11.378 2.322 1.00 86.12 100 LEU A O 1
ATOM 775 N N . LYS A 1 101 ? 17.834 10.694 0.251 1.00 84.75 101 LYS A N 1
ATOM 776 C CA . LYS A 1 101 ? 16.406 10.451 0.538 1.00 84.75 101 LYS A CA 1
ATOM 777 C C . LYS A 1 101 ? 16.167 9.319 1.532 1.00 84.75 101 LYS A C 1
ATOM 779 O O . LYS A 1 101 ? 15.119 9.282 2.173 1.00 84.75 101 LYS A O 1
ATOM 784 N N . THR A 1 102 ? 17.133 8.413 1.693 1.00 87.12 102 THR A N 1
ATOM 785 C CA . THR A 1 102 ? 17.066 7.381 2.739 1.00 87.12 102 THR A CA 1
ATOM 786 C C . THR A 1 102 ? 16.999 8.019 4.129 1.00 87.12 102 THR A C 1
ATOM 788 O O . THR A 1 102 ? 16.239 7.553 4.979 1.00 87.12 102 THR A O 1
ATOM 791 N N . ALA A 1 103 ? 17.738 9.113 4.354 1.00 88.69 103 ALA A N 1
ATOM 792 C CA . ALA A 1 103 ? 17.701 9.839 5.621 1.00 88.69 103 ALA A CA 1
ATOM 793 C C . ALA A 1 103 ? 16.321 10.469 5.870 1.00 88.69 103 ALA A C 1
ATOM 795 O O . ALA A 1 103 ? 15.786 10.338 6.970 1.00 88.69 103 ALA A O 1
ATOM 796 N N . ASP A 1 104 ? 15.709 11.065 4.843 1.00 88.50 104 ASP A N 1
ATOM 797 C CA . ASP A 1 104 ? 14.375 11.671 4.943 1.00 88.50 104 ASP A CA 1
ATOM 798 C C . ASP A 1 104 ? 13.294 10.633 5.272 1.00 88.50 104 ASP A C 1
ATOM 800 O O . ASP A 1 104 ? 12.450 10.856 6.142 1.00 88.50 104 ASP A O 1
ATOM 804 N N . ALA A 1 105 ? 13.337 9.464 4.625 1.00 89.69 105 ALA A N 1
ATOM 805 C CA . ALA A 1 105 ? 12.406 8.370 4.899 1.00 89.69 105 ALA A CA 1
ATOM 806 C C . ALA A 1 105 ? 12.594 7.788 6.316 1.00 89.69 105 ALA A C 1
ATOM 808 O O . ALA A 1 105 ? 11.617 7.483 7.010 1.00 89.69 105 ALA A O 1
ATOM 809 N N . GLY A 1 106 ? 13.841 7.690 6.790 1.00 92.06 106 GLY A N 1
ATOM 810 C CA . GLY A 1 106 ? 14.142 7.315 8.173 1.00 92.06 106 GLY A CA 1
ATOM 811 C C . GLY A 1 106 ? 13.627 8.347 9.182 1.00 92.06 106 GLY A C 1
ATOM 812 O O . GLY A 1 106 ? 12.997 7.986 10.178 1.00 92.06 106 GLY A O 1
ATOM 813 N N . TYR A 1 107 ? 13.817 9.636 8.897 1.00 93.88 107 TYR A N 1
ATOM 814 C CA . TYR A 1 107 ? 13.309 10.728 9.726 1.00 93.88 107 TYR A CA 1
ATOM 815 C C . TYR A 1 107 ? 11.776 10.748 9.781 1.00 93.88 107 TYR A C 1
ATOM 817 O O . TYR A 1 107 ? 11.204 10.907 10.861 1.00 93.88 107 TYR A O 1
ATOM 825 N N . LEU A 1 108 ? 11.100 10.514 8.652 1.00 94.25 108 LEU A N 1
ATOM 826 C CA . LEU A 1 108 ? 9.647 10.346 8.610 1.00 94.25 108 LEU A CA 1
ATOM 827 C C . LEU A 1 108 ? 9.198 9.188 9.505 1.00 94.25 108 LEU A C 1
ATOM 829 O O . LEU A 1 108 ? 8.273 9.358 10.292 1.00 94.25 108 LEU A O 1
ATOM 833 N N . THR A 1 109 ? 9.874 8.040 9.428 1.00 95.25 109 THR A N 1
ATOM 834 C CA . THR A 1 109 ? 9.553 6.869 10.260 1.00 95.25 109 THR A CA 1
ATOM 835 C C . THR A 1 109 ? 9.670 7.200 11.744 1.00 95.25 109 THR A C 1
ATOM 837 O O . THR A 1 109 ? 8.762 6.890 12.512 1.00 95.25 109 THR A O 1
ATOM 840 N N . ARG A 1 110 ? 10.738 7.900 12.146 1.00 96.12 110 ARG A N 1
ATOM 841 C CA . ARG A 1 110 ? 10.899 8.382 13.522 1.00 96.12 110 ARG A CA 1
ATOM 842 C C . ARG A 1 110 ? 9.735 9.279 13.941 1.00 96.12 110 ARG A C 1
ATOM 844 O O . ARG A 1 110 ? 9.127 9.026 14.971 1.00 96.12 110 ARG A O 1
ATOM 851 N N . ARG A 1 111 ? 9.370 10.270 13.122 1.00 96.88 111 ARG A N 1
ATOM 852 C CA . ARG A 1 111 ? 8.238 11.165 13.419 1.00 96.88 111 ARG A CA 1
ATOM 853 C C . ARG A 1 111 ? 6.903 10.429 13.514 1.00 96.88 111 ARG A C 1
ATOM 855 O O . ARG A 1 111 ? 6.073 10.796 14.343 1.00 96.88 111 ARG A O 1
ATOM 862 N N . LEU A 1 112 ? 6.687 9.416 12.674 1.00 96.56 112 LEU A N 1
ATOM 863 C CA . LEU A 1 112 ? 5.491 8.576 12.732 1.00 96.56 112 LEU A CA 1
ATOM 864 C C . LEU A 1 112 ? 5.436 7.793 14.047 1.00 96.56 112 LEU A C 1
ATOM 866 O O . LEU A 1 112 ? 4.380 7.755 14.669 1.00 96.56 112 LEU A O 1
ATOM 870 N N . VAL A 1 113 ? 6.560 7.219 14.489 1.00 96.94 113 VAL A N 1
ATOM 871 C CA . VAL A 1 113 ? 6.644 6.517 15.780 1.00 96.94 113 VAL A CA 1
ATOM 872 C C . VAL A 1 113 ? 6.405 7.487 16.935 1.00 96.94 113 VAL A C 1
ATOM 874 O O . VAL A 1 113 ? 5.537 7.216 17.757 1.00 96.94 113 VAL A O 1
ATOM 877 N N . ASP A 1 114 ? 7.081 8.638 16.949 1.00 96.69 114 ASP A N 1
ATOM 878 C CA . ASP A 1 114 ? 6.927 9.654 18.000 1.00 96.69 114 ASP A CA 1
ATOM 879 C C . ASP A 1 114 ? 5.465 10.131 18.120 1.00 96.69 114 ASP A C 1
ATOM 881 O O . ASP A 1 114 ? 4.974 10.361 19.220 1.00 96.69 114 ASP A O 1
ATOM 885 N N . SER A 1 115 ? 4.743 10.238 16.997 1.00 94.94 115 SER A N 1
ATOM 886 C CA . SER A 1 115 ? 3.334 10.672 16.987 1.00 94.94 115 SER A CA 1
ATOM 887 C C . SER A 1 115 ? 2.344 9.566 17.366 1.00 94.94 115 SER A C 1
ATOM 889 O O . SER A 1 115 ? 1.227 9.867 17.777 1.00 94.94 115 SER A O 1
ATOM 891 N N . ALA A 1 116 ? 2.705 8.295 17.173 1.00 94.94 116 ALA A N 1
ATOM 892 C CA . ALA A 1 116 ? 1.790 7.161 17.309 1.00 94.94 116 ALA A CA 1
ATOM 893 C C . ALA A 1 116 ? 2.111 6.241 18.498 1.00 94.94 116 ALA A C 1
ATOM 895 O O . ALA A 1 116 ? 1.360 5.301 18.746 1.00 94.94 116 ALA A O 1
ATOM 896 N N . GLN A 1 117 ? 3.199 6.473 19.237 1.00 94.38 117 GLN A N 1
ATOM 897 C CA . GLN A 1 117 ? 3.650 5.588 20.320 1.00 94.38 117 GLN A CA 1
ATOM 898 C C . GLN A 1 117 ? 2.599 5.361 21.420 1.00 94.38 117 GLN A C 1
ATOM 900 O O . GLN A 1 117 ? 2.527 4.265 21.971 1.00 94.38 117 GLN A O 1
ATOM 905 N N . ASP A 1 118 ? 1.740 6.352 21.676 1.00 92.25 118 ASP A N 1
ATOM 906 C CA . ASP A 1 118 ? 0.710 6.288 22.722 1.00 92.25 118 ASP A CA 1
ATOM 907 C C . ASP A 1 118 ? -0.534 5.487 22.293 1.00 92.25 118 ASP A C 1
ATOM 909 O O . ASP A 1 118 ? -1.441 5.226 23.089 1.00 92.25 118 ASP A O 1
ATOM 913 N N . VAL A 1 119 ? -0.596 5.057 21.028 1.00 94.44 119 VAL A N 1
ATOM 914 C CA . VAL A 1 119 ? -1.729 4.304 20.485 1.00 94.44 119 VAL A CA 1
ATOM 915 C C . VAL A 1 119 ? -1.559 2.813 20.792 1.00 94.44 119 VAL A C 1
ATOM 917 O O . VAL A 1 119 ? -0.924 2.058 20.048 1.00 94.44 119 VAL A O 1
ATOM 920 N N . ILE A 1 120 ? -2.167 2.388 21.900 1.00 96.12 120 ILE A N 1
ATOM 921 C CA . ILE A 1 120 ? -2.133 1.014 22.426 1.00 96.12 120 ILE A CA 1
ATOM 922 C C . ILE A 1 120 ? -3.560 0.463 22.526 1.00 96.12 120 ILE A C 1
ATOM 924 O O . ILE A 1 120 ? -4.518 1.209 22.737 1.00 96.12 120 ILE A O 1
ATOM 928 N N . ILE A 1 121 ? -3.721 -0.855 22.403 1.00 96.81 121 ILE A N 1
ATOM 929 C CA . ILE A 1 121 ? -5.012 -1.505 22.649 1.00 96.81 121 ILE A CA 1
ATOM 930 C C . ILE A 1 121 ? -5.306 -1.563 24.153 1.00 96.81 121 ILE A C 1
ATOM 932 O O . ILE A 1 121 ? -4.622 -2.266 24.899 1.00 96.81 121 ILE A O 1
ATOM 936 N N . GLN A 1 122 ? -6.340 -0.851 24.598 1.00 94.62 122 GLN A N 1
ATOM 937 C CA . GLN A 1 122 ? -6.638 -0.624 26.023 1.00 94.62 122 GLN A CA 1
ATOM 938 C C . GLN A 1 122 ? -7.896 -1.357 26.506 1.00 94.62 122 GLN A C 1
ATOM 940 O O . GLN A 1 122 ? -7.970 -1.798 27.656 1.00 94.62 122 GLN A O 1
ATOM 945 N N . GLU A 1 123 ? -8.876 -1.559 25.635 1.00 94.25 123 GLU A N 1
ATOM 946 C CA . GLU A 1 123 ? -10.180 -2.115 25.999 1.00 94.25 123 GLU A CA 1
ATOM 947 C C . GLU A 1 123 ? -10.729 -3.058 24.925 1.00 94.25 123 GLU A C 1
ATOM 949 O O . GLU A 1 123 ? -10.239 -3.107 23.798 1.00 94.25 123 GLU A O 1
ATOM 954 N N . ASN A 1 124 ? -11.759 -3.832 25.271 1.00 93.69 124 ASN A N 1
ATOM 955 C CA . ASN A 1 124 ? -12.338 -4.804 24.346 1.00 93.69 124 ASN A CA 1
ATOM 956 C C . ASN A 1 124 ? -13.302 -4.142 23.345 1.00 93.69 124 ASN A C 1
ATOM 958 O O . ASN A 1 124 ? -13.275 -4.472 22.159 1.00 93.69 124 ASN A O 1
ATOM 962 N N . ASP A 1 125 ? -14.153 -3.218 23.801 1.00 94.38 125 ASP A N 1
ATOM 963 C CA . ASP A 1 125 ? -15.211 -2.611 22.987 1.00 94.38 125 ASP A CA 1
ATOM 964 C C . ASP A 1 125 ? -15.624 -1.229 23.517 1.00 94.38 125 ASP A C 1
ATOM 966 O O . ASP A 1 125 ? -16.209 -1.149 24.595 1.00 94.38 125 ASP A O 1
ATOM 970 N N . CYS A 1 126 ? -15.413 -0.179 22.715 1.00 93.56 126 CYS A N 1
ATOM 971 C CA . CYS A 1 126 ? -15.832 1.195 23.023 1.00 93.56 126 CYS A CA 1
ATOM 972 C C . CYS A 1 126 ? -17.346 1.427 22.861 1.00 93.56 126 CYS A C 1
ATOM 974 O O . CYS A 1 126 ? -17.834 2.528 23.082 1.00 93.56 126 CYS A O 1
ATOM 976 N N . LYS A 1 127 ? -18.101 0.414 22.407 1.00 92.88 127 LYS A N 1
ATOM 977 C CA . LYS A 1 127 ? -19.553 0.456 22.140 1.00 92.88 127 LYS A CA 1
ATOM 978 C C . LYS A 1 127 ? -19.999 1.520 21.135 1.00 92.88 127 LYS A C 1
ATOM 980 O O . LYS A 1 127 ? -21.190 1.805 21.041 1.00 92.88 127 LYS A O 1
ATOM 985 N N . THR A 1 128 ? -19.075 2.028 20.324 1.00 92.69 128 THR A N 1
ATOM 986 C CA . THR A 1 128 ? -19.428 3.016 19.310 1.00 92.69 128 THR A CA 1
ATOM 987 C C . THR A 1 128 ? -20.406 2.443 18.286 1.00 92.69 128 THR A C 1
ATOM 989 O O . THR A 1 128 ? -20.302 1.281 17.859 1.00 92.69 128 THR A O 1
ATOM 992 N N . LEU A 1 129 ? -21.355 3.287 17.893 1.00 92.56 129 LEU A N 1
ATOM 993 C CA . LEU A 1 129 ? -22.283 3.057 16.788 1.00 92.56 129 LEU A CA 1
ATOM 994 C C . LEU A 1 129 ? -21.770 3.683 15.485 1.00 92.56 129 LEU A C 1
ATOM 996 O O . LEU A 1 129 ? -22.420 3.559 14.449 1.00 92.56 129 LEU A O 1
ATOM 1000 N N . LEU A 1 130 ? -20.619 4.358 15.532 1.00 93.19 130 LEU A N 1
ATOM 1001 C CA . LEU A 1 130 ? -19.991 4.989 14.384 1.00 93.19 130 LEU A CA 1
ATOM 1002 C C . LEU A 1 130 ? -19.049 4.002 13.689 1.00 93.19 130 LEU A C 1
ATOM 1004 O O . LEU A 1 130 ? -18.305 3.241 14.309 1.00 93.19 130 LEU A O 1
ATOM 1008 N N . GLY A 1 131 ? -19.057 4.037 12.364 1.00 93.06 131 GLY A N 1
ATOM 1009 C CA . GLY A 1 131 ? -18.147 3.260 11.539 1.00 93.06 131 GLY A CA 1
ATOM 1010 C C . GLY A 1 131 ? -17.892 3.955 10.216 1.00 93.06 131 GLY A C 1
ATOM 1011 O O . GLY A 1 131 ? -18.422 5.032 9.941 1.00 93.06 131 GLY A O 1
ATOM 1012 N N . ILE A 1 132 ? -17.068 3.326 9.389 1.00 95.12 132 ILE A N 1
ATOM 1013 C CA . ILE A 1 132 ? -16.744 3.828 8.059 1.00 95.12 132 ILE A CA 1
ATOM 1014 C C . ILE A 1 132 ? -17.353 2.919 7.001 1.00 95.12 132 ILE A C 1
ATOM 1016 O O . ILE A 1 132 ? -17.350 1.691 7.119 1.00 95.12 132 ILE A O 1
ATOM 1020 N N . LYS A 1 133 ? -17.851 3.534 5.932 1.00 94.69 133 LYS A N 1
ATOM 1021 C CA . LYS A 1 133 ? -18.319 2.819 4.751 1.00 94.69 133 LYS A CA 1
ATOM 1022 C C . LYS A 1 133 ? -17.123 2.508 3.853 1.00 94.69 133 LYS A C 1
ATOM 1024 O O . LYS A 1 133 ? -16.479 3.421 3.341 1.00 94.69 133 LYS A O 1
ATOM 1029 N N . VAL A 1 134 ? -16.824 1.227 3.666 1.00 93.56 134 VAL A N 1
ATOM 1030 C CA . VAL A 1 134 ? -15.746 0.743 2.795 1.00 93.56 134 VAL A CA 1
ATOM 1031 C C . VAL A 1 134 ? -16.353 0.214 1.501 1.00 93.56 134 VAL A C 1
ATOM 1033 O O . VAL A 1 134 ? -17.322 -0.541 1.522 1.00 93.56 134 VAL A O 1
ATOM 1036 N N . SER A 1 135 ? -15.780 0.622 0.373 1.00 92.19 135 SER A N 1
ATOM 1037 C CA . SER A 1 135 ? -16.110 0.152 -0.974 1.00 92.19 135 SER A CA 1
ATOM 1038 C C . SER A 1 135 ? -14.847 -0.334 -1.690 1.00 92.19 135 SER A C 1
ATOM 1040 O O . SER A 1 135 ? -13.721 -0.044 -1.265 1.00 92.19 135 SER A O 1
ATOM 1042 N N . ALA A 1 136 ? -15.016 -1.070 -2.790 1.00 88.38 136 ALA A N 1
ATOM 1043 C CA . ALA A 1 136 ? -13.898 -1.435 -3.658 1.00 88.38 136 ALA A CA 1
ATOM 1044 C C . ALA A 1 136 ? -13.160 -0.178 -4.161 1.00 88.38 136 ALA A C 1
ATOM 1046 O O . ALA A 1 136 ? -13.789 0.817 -4.535 1.00 88.38 136 ALA A O 1
ATOM 1047 N N . LEU A 1 137 ? -11.825 -0.216 -4.173 1.00 86.88 137 LEU A N 1
ATOM 1048 C CA . LEU A 1 137 ? -11.012 0.907 -4.636 1.00 86.88 137 LEU A CA 1
ATOM 1049 C C . LEU A 1 137 ? -10.929 0.874 -6.166 1.00 86.88 137 LEU A C 1
ATOM 1051 O O . LEU A 1 137 ? -10.278 -0.001 -6.738 1.00 86.88 137 LEU A O 1
ATOM 1055 N N . LYS A 1 138 ? -11.587 1.831 -6.827 1.00 82.31 138 LYS A N 1
ATOM 1056 C CA . LYS A 1 138 ? -11.629 1.950 -8.292 1.00 82.31 138 LYS A CA 1
ATOM 1057 C C . LYS A 1 138 ? -10.844 3.179 -8.755 1.00 82.31 138 LYS A C 1
ATOM 1059 O O . LYS A 1 138 ? -11.052 4.270 -8.228 1.00 82.31 138 LYS A O 1
ATOM 1064 N N . LYS A 1 139 ? -9.984 3.023 -9.763 1.00 78.06 139 LYS A N 1
ATOM 1065 C CA . LYS A 1 139 ? -9.305 4.129 -10.462 1.00 78.06 139 LYS A CA 1
ATOM 1066 C C . LYS A 1 139 ? -9.573 3.996 -11.958 1.00 78.06 139 LYS A C 1
ATOM 1068 O O . LYS A 1 139 ? -9.147 3.016 -12.553 1.00 78.06 139 LYS A O 1
ATOM 1073 N N . ASN A 1 140 ? -10.274 4.964 -12.554 1.00 65.94 140 ASN A N 1
ATOM 1074 C CA . ASN A 1 140 ? -10.565 5.011 -13.997 1.00 65.94 140 ASN A CA 1
ATOM 1075 C C . ASN A 1 140 ? -11.130 3.686 -14.576 1.00 65.94 140 ASN A C 1
ATOM 1077 O O . ASN A 1 140 ? -10.693 3.255 -15.637 1.00 65.94 140 ASN A O 1
ATOM 1081 N N . ASP A 1 141 ? -12.054 3.023 -13.867 1.00 67.88 141 ASP A N 1
ATOM 1082 C CA . ASP A 1 141 ? -12.636 1.699 -14.195 1.00 67.88 141 ASP A CA 1
ATOM 1083 C C . ASP A 1 141 ? -11.721 0.470 -14.025 1.00 67.88 141 ASP A C 1
ATOM 1085 O O . ASP A 1 141 ? -12.041 -0.640 -14.467 1.00 67.88 141 ASP A O 1
ATOM 1089 N N . GLU A 1 142 ? -10.588 0.609 -13.342 1.00 70.69 142 GLU A N 1
ATOM 1090 C CA . GLU A 1 142 ? -9.811 -0.529 -12.849 1.00 70.69 142 GLU A CA 1
ATOM 1091 C C . GLU A 1 142 ? -10.056 -0.700 -11.353 1.00 70.69 142 GLU A C 1
ATOM 1093 O O . GLU A 1 142 ? -9.872 0.238 -10.572 1.00 70.69 142 GLU A O 1
ATOM 1098 N N . ILE A 1 143 ? -10.489 -1.895 -10.948 1.00 75.75 143 ILE A N 1
ATOM 1099 C CA . ILE A 1 143 ? -10.535 -2.261 -9.534 1.00 75.75 143 ILE A CA 1
ATOM 1100 C C . ILE A 1 143 ? -9.086 -2.511 -9.114 1.00 75.75 143 ILE A C 1
ATOM 1102 O O . ILE A 1 143 ? -8.501 -3.522 -9.493 1.00 75.75 143 ILE A O 1
ATOM 1106 N N . ILE A 1 144 ? -8.505 -1.566 -8.371 1.00 84.44 144 ILE A N 1
ATOM 1107 C CA . ILE A 1 144 ? -7.164 -1.715 -7.788 1.00 84.44 144 ILE A CA 1
ATOM 1108 C C . ILE A 1 144 ? -7.227 -2.742 -6.660 1.00 84.44 144 ILE A C 1
ATOM 1110 O O . ILE A 1 144 ? -6.361 -3.602 -6.543 1.00 84.44 144 ILE A O 1
ATOM 1114 N N . GLU A 1 145 ? -8.267 -2.645 -5.832 1.00 84.88 145 GLU A N 1
ATOM 1115 C CA . GLU A 1 145 ? -8.453 -3.505 -4.671 1.00 84.88 145 GLU A CA 1
ATOM 1116 C C . GLU A 1 145 ? -9.936 -3.837 -4.491 1.00 84.88 145 GLU A C 1
ATOM 1118 O O . GLU A 1 145 ? -10.798 -2.948 -4.490 1.00 84.88 145 GLU A O 1
ATOM 1123 N N . THR A 1 146 ? -10.237 -5.129 -4.361 1.00 87.56 146 THR A N 1
ATOM 1124 C CA . THR A 1 146 ? -11.599 -5.631 -4.157 1.00 87.56 146 THR A CA 1
ATOM 1125 C C . THR A 1 146 ? -12.118 -5.262 -2.767 1.00 87.56 146 THR A C 1
ATOM 1127 O O . THR A 1 146 ? -11.344 -5.033 -1.837 1.00 87.56 146 THR A O 1
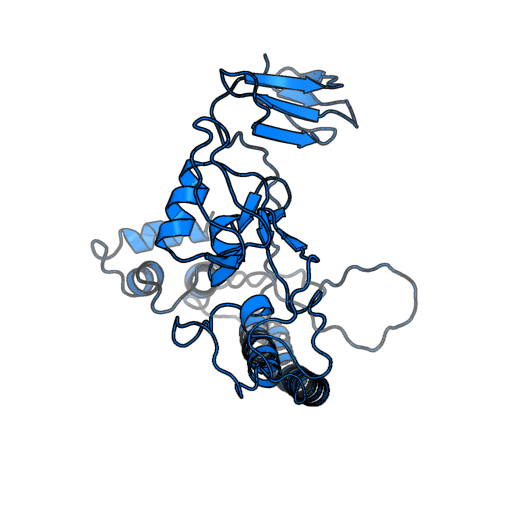ATOM 1130 N N . LEU A 1 147 ? -13.447 -5.206 -2.610 1.00 89.62 147 LEU A N 1
ATOM 1131 C CA . LEU A 1 147 ? -14.076 -4.951 -1.308 1.00 89.62 147 LEU A CA 1
ATOM 1132 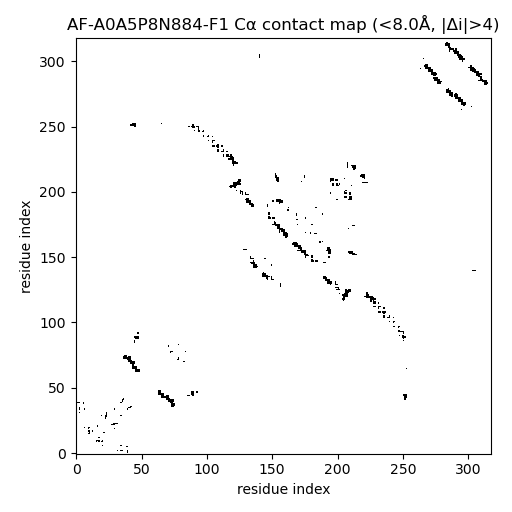C C . LEU A 1 147 ? -13.594 -5.974 -0.267 1.00 89.62 147 LEU A C 1
ATOM 1134 O O . LEU A 1 147 ? -13.174 -5.586 0.819 1.00 89.62 147 LEU A O 1
ATOM 1138 N N . SER A 1 148 ? -13.585 -7.247 -0.659 1.00 88.19 148 SER A N 1
ATOM 1139 C CA . SER A 1 148 ? -13.094 -8.424 0.060 1.00 88.19 148 SER A CA 1
ATOM 1140 C C . SER A 1 148 ? -11.767 -8.206 0.781 1.00 88.19 148 SER A C 1
ATOM 1142 O O . SER A 1 148 ? -11.682 -8.363 1.998 1.00 88.19 148 SER A O 1
ATOM 1144 N N . ASN A 1 149 ? -10.743 -7.781 0.036 1.00 88.88 149 ASN A N 1
ATOM 1145 C CA . ASN A 1 149 ? -9.400 -7.577 0.573 1.00 88.88 149 ASN A CA 1
ATOM 1146 C C . ASN A 1 149 ? -9.362 -6.409 1.563 1.00 88.88 149 ASN A C 1
ATOM 1148 O O . ASN A 1 149 ? -8.690 -6.491 2.587 1.00 88.88 149 ASN A O 1
ATOM 1152 N N . ARG A 1 150 ? -10.148 -5.354 1.312 1.00 91.25 150 ARG A N 1
ATOM 1153 C CA . ARG A 1 150 ? -10.199 -4.171 2.184 1.00 91.25 150 ARG A CA 1
ATOM 1154 C C . ARG A 1 150 ? -10.906 -4.420 3.514 1.00 91.25 150 ARG A C 1
ATOM 1156 O O . ARG A 1 150 ? -10.604 -3.731 4.495 1.00 91.25 150 ARG A O 1
ATOM 1163 N N . VAL A 1 151 ? -11.878 -5.337 3.542 1.00 92.94 151 VAL A N 1
ATOM 1164 C CA . VAL A 1 151 ? -12.663 -5.651 4.747 1.00 92.94 151 VAL A CA 1
ATOM 1165 C C . VAL A 1 151 ? -12.114 -6.831 5.550 1.00 92.94 151 VAL A C 1
ATOM 1167 O O . VAL A 1 151 ? -12.485 -6.973 6.715 1.00 92.94 151 VAL A O 1
ATOM 1170 N N . LEU A 1 152 ? -11.225 -7.645 4.974 1.00 93.19 152 LEU A N 1
ATOM 1171 C CA . LEU A 1 152 ? -10.617 -8.793 5.648 1.00 93.19 152 LEU A CA 1
ATOM 1172 C C . LEU A 1 152 ? -9.986 -8.388 6.991 1.00 93.19 152 LEU A C 1
ATOM 1174 O O . LEU A 1 152 ? -9.199 -7.445 7.074 1.00 93.19 152 LEU A O 1
ATOM 1178 N N . GLY A 1 153 ? -10.327 -9.116 8.055 1.00 92.81 153 GLY A N 1
ATOM 1179 C CA . GLY A 1 153 ? -9.814 -8.889 9.408 1.00 92.81 153 GLY A CA 1
ATOM 1180 C C . GLY A 1 153 ? -10.437 -7.703 10.152 1.00 92.81 153 GLY A C 1
ATOM 1181 O O . GLY A 1 153 ? -10.100 -7.480 11.316 1.00 92.81 153 GLY A O 1
ATOM 1182 N N . ARG A 1 154 ? -11.354 -6.953 9.529 1.00 94.62 154 ARG A N 1
ATOM 1183 C CA . ARG A 1 154 ? -12.137 -5.908 10.205 1.00 94.62 154 ARG A CA 1
ATOM 1184 C C . ARG A 1 154 ? -13.379 -6.493 10.873 1.00 94.62 154 ARG A C 1
ATOM 1186 O O . ARG A 1 154 ? -13.747 -7.641 10.637 1.00 94.62 154 ARG A O 1
ATOM 1193 N N . ILE A 1 155 ? -14.037 -5.681 11.695 1.00 94.94 155 ILE A N 1
ATOM 1194 C CA . ILE A 1 155 ? -15.290 -6.043 12.364 1.00 94.94 155 ILE A CA 1
ATOM 1195 C C . ILE A 1 155 ? -16.466 -5.298 11.731 1.00 94.94 155 ILE A C 1
ATOM 1197 O O . ILE A 1 155 ? -16.397 -4.083 11.513 1.00 94.94 155 ILE A O 1
ATOM 1201 N N . SER A 1 156 ? -17.546 -6.025 11.447 1.00 94.88 156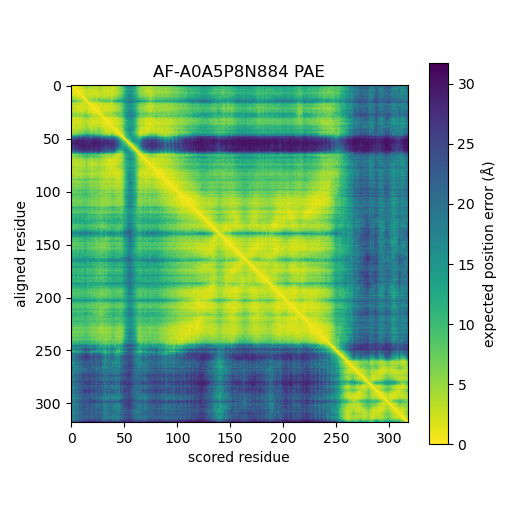 SER A N 1
ATOM 1202 C CA . SER A 1 156 ? -18.798 -5.467 10.932 1.00 94.88 156 SER A CA 1
ATOM 1203 C C . SER A 1 156 ? -19.475 -4.573 11.977 1.00 94.88 156 SER A C 1
ATOM 1205 O O . SER A 1 156 ? -19.584 -4.919 13.157 1.00 94.88 156 SER A O 1
ATOM 1207 N N . LEU A 1 157 ? -19.963 -3.407 11.553 1.00 93.25 157 LEU A N 1
ATOM 1208 C CA . LEU A 1 157 ? -20.779 -2.560 12.425 1.00 93.25 157 LEU A CA 1
ATOM 1209 C C . LEU A 1 157 ? -22.225 -3.078 12.481 1.00 93.25 157 LEU A C 1
ATOM 1211 O O . LEU A 1 157 ? -22.788 -3.265 13.558 1.00 93.25 157 LEU A O 1
ATOM 1215 N N . LYS A 1 158 ? -22.814 -3.346 11.313 1.00 91.44 158 LYS A N 1
ATOM 1216 C CA . LYS A 1 158 ? -24.193 -3.825 11.151 1.00 91.44 158 LYS A CA 1
ATOM 1217 C C . LYS A 1 158 ? -24.226 -5.281 10.694 1.00 91.44 158 LYS A C 1
ATOM 1219 O O . LYS A 1 158 ? -23.240 -5.803 10.180 1.00 91.44 158 LYS A O 1
ATOM 1224 N N . GLU A 1 159 ? -25.377 -5.920 10.873 1.00 92.50 159 GLU A N 1
ATOM 1225 C CA . GLU A 1 159 ? -25.654 -7.220 10.262 1.00 92.50 159 GLU A CA 1
ATOM 1226 C C . GLU A 1 159 ? -25.705 -7.088 8.741 1.00 92.50 159 GLU A C 1
ATOM 1228 O O . GLU A 1 159 ? -26.295 -6.149 8.199 1.00 92.50 159 GLU A O 1
ATOM 1233 N N . ILE A 1 160 ? -25.080 -8.038 8.053 1.00 90.06 160 ILE A N 1
ATOM 1234 C CA . ILE A 1 160 ? -24.986 -8.043 6.597 1.00 90.06 160 ILE A CA 1
ATOM 1235 C C . ILE A 1 160 ? -25.850 -9.177 6.069 1.00 90.06 160 ILE A C 1
ATOM 1237 O O . ILE A 1 160 ? -25.676 -10.340 6.436 1.00 90.06 160 ILE A O 1
ATOM 1241 N N . TYR A 1 161 ? -26.771 -8.824 5.180 1.00 89.00 161 TYR A N 1
ATOM 1242 C CA . TYR A 1 161 ? -27.706 -9.744 4.552 1.00 89.00 161 TYR A CA 1
ATOM 1243 C C . TYR A 1 161 ? -27.377 -9.895 3.073 1.00 89.00 161 TYR A C 1
ATOM 1245 O O . TYR A 1 161 ? -26.986 -8.935 2.407 1.00 89.00 161 TYR A O 1
ATOM 1253 N N . HIS A 1 162 ? -27.589 -11.091 2.533 1.00 88.12 162 HIS A N 1
ATOM 1254 C CA . HIS A 1 162 ? -27.477 -11.300 1.098 1.00 88.12 162 HIS A CA 1
ATOM 1255 C C . HIS A 1 162 ? -28.614 -10.553 0.372 1.00 88.12 162 HIS A C 1
ATOM 1257 O O . HIS A 1 162 ? -29.786 -10.784 0.690 1.00 88.12 162 HIS A O 1
ATOM 1263 N N . PRO A 1 163 ? -28.322 -9.729 -0.656 1.00 85.12 163 PRO A N 1
ATOM 1264 C CA . PRO A 1 163 ? -29.332 -8.909 -1.336 1.00 85.12 163 PRO A CA 1
ATOM 1265 C C . PRO A 1 163 ? -30.476 -9.703 -1.985 1.00 85.12 163 PRO A C 1
ATOM 1267 O O . PRO A 1 163 ? -31.593 -9.203 -2.079 1.00 85.12 163 PRO A O 1
ATOM 1270 N N . ARG A 1 164 ? -30.225 -10.945 -2.426 1.00 85.38 164 ARG A N 1
ATOM 1271 C CA . ARG A 1 164 ? -31.209 -11.772 -3.144 1.00 85.38 164 ARG A CA 1
ATOM 1272 C C . ARG A 1 164 ? -31.951 -12.738 -2.230 1.00 85.38 164 ARG A C 1
ATOM 1274 O O . ARG A 1 164 ? -33.169 -12.834 -2.301 1.00 85.38 164 ARG A O 1
ATOM 1281 N N . THR A 1 165 ? -31.221 -13.463 -1.384 1.00 85.94 165 THR A N 1
ATOM 1282 C CA . THR A 1 165 ? -31.797 -14.521 -0.538 1.00 85.94 165 THR A CA 1
ATOM 1283 C C . THR A 1 165 ? -32.272 -14.010 0.819 1.00 85.94 165 THR A C 1
ATOM 1285 O O . THR A 1 165 ? -32.954 -14.746 1.526 1.00 85.94 165 THR A O 1
ATOM 1288 N N . LYS A 1 166 ? -31.908 -12.775 1.204 1.00 85.69 166 LYS A N 1
ATOM 1289 C CA . LYS A 1 166 ? -32.139 -12.192 2.540 1.00 85.69 166 LYS A CA 1
ATOM 1290 C C . LYS A 1 166 ? -31.600 -13.049 3.694 1.00 85.69 166 LYS A C 1
ATOM 1292 O O . LYS A 1 166 ? -31.970 -12.843 4.846 1.00 85.69 166 LYS A O 1
ATOM 1297 N N . LYS A 1 167 ? -30.707 -14.000 3.406 1.00 88.88 167 LYS A N 1
ATOM 1298 C CA . LYS A 1 167 ? -30.025 -14.796 4.424 1.00 88.88 167 LYS A CA 1
ATOM 1299 C C . LYS A 1 167 ? -28.975 -13.925 5.113 1.00 88.88 167 LYS A C 1
ATOM 1301 O O . LYS A 1 167 ? -28.259 -13.181 4.443 1.00 88.88 167 LYS A O 1
ATOM 1306 N N . LEU A 1 168 ? -28.891 -14.025 6.436 1.00 89.44 168 LEU A N 1
ATOM 1307 C CA . LEU A 1 168 ? -27.851 -13.367 7.220 1.00 89.44 168 LEU A CA 1
ATOM 1308 C C . LEU A 1 168 ? -26.488 -13.996 6.892 1.00 89.44 168 LEU A C 1
ATOM 1310 O O . LEU A 1 168 ? -26.333 -15.214 6.991 1.00 89.44 168 LEU A O 1
ATOM 1314 N N . LEU A 1 169 ? -25.539 -13.163 6.462 1.00 88.69 169 LEU A N 1
ATOM 1315 C CA . LEU A 1 169 ? -24.173 -13.562 6.117 1.00 88.69 169 LEU A CA 1
ATOM 1316 C C . LEU A 1 169 ? -23.236 -13.389 7.311 1.00 88.69 169 LEU A C 1
ATOM 1318 O O . LEU A 1 169 ? -22.528 -14.322 7.669 1.00 88.69 169 LEU A O 1
ATOM 1322 N N . ILE A 1 170 ? -23.248 -12.202 7.923 1.00 90.81 170 ILE A N 1
ATOM 1323 C CA . ILE A 1 170 ? -22.347 -11.820 9.018 1.00 90.81 170 ILE A CA 1
ATOM 1324 C C . ILE A 1 170 ? -23.164 -11.071 10.070 1.00 90.81 170 ILE A C 1
ATOM 1326 O O . ILE A 1 170 ? -23.953 -10.183 9.721 1.00 90.81 170 ILE A O 1
ATOM 1330 N N . LYS A 1 171 ? -22.993 -11.416 11.349 1.00 91.75 171 LYS A N 1
ATOM 1331 C CA . LYS A 1 171 ? -23.680 -10.732 12.454 1.00 91.75 171 LYS A CA 1
ATOM 1332 C C . LYS A 1 171 ? -23.053 -9.365 12.722 1.00 91.75 171 LYS A C 1
ATOM 1334 O O . LYS A 1 171 ? -21.948 -9.075 12.273 1.00 91.75 171 LYS A O 1
ATOM 1339 N N . SER A 1 172 ? -23.745 -8.504 13.467 1.00 91.25 172 SER A N 1
ATOM 1340 C CA . SER A 1 172 ? -23.133 -7.270 13.974 1.00 91.25 172 SER A CA 1
ATOM 1341 C C . SER A 1 172 ? -22.009 -7.602 14.959 1.00 91.25 172 SER A C 1
ATOM 1343 O O . SER A 1 172 ? -22.131 -8.525 15.766 1.00 91.25 172 SER A O 1
ATOM 1345 N N . SER A 1 173 ? -20.927 -6.819 14.922 1.00 90.69 173 SER A N 1
ATOM 1346 C CA . SER A 1 173 ? -19.739 -6.989 15.767 1.00 90.69 173 SER A CA 1
ATOM 1347 C C . SER A 1 173 ? -18.989 -8.310 15.575 1.00 90.69 173 SER A C 1
ATOM 1349 O O . SER A 1 173 ? -18.247 -8.728 16.466 1.00 90.69 173 SER A O 1
ATOM 1351 N N . GLU A 1 174 ? -19.151 -8.952 14.421 1.00 92.50 174 GLU A N 1
ATOM 1352 C CA . GLU A 1 174 ? -18.437 -10.173 14.058 1.00 92.50 174 GLU A CA 1
ATOM 1353 C C . GLU A 1 174 ? -17.218 -9.846 13.182 1.00 92.50 174 GLU A C 1
ATOM 1355 O O . GLU A 1 174 ? -17.232 -8.907 12.380 1.00 92.50 174 GLU A O 1
ATOM 1360 N N . MET A 1 175 ? -16.131 -10.600 13.365 1.00 93.00 175 MET A N 1
ATOM 1361 C CA . MET A 1 175 ? -14.922 -10.448 12.557 1.00 93.00 175 MET A CA 1
ATOM 1362 C C . MET A 1 175 ? -15.125 -11.036 11.157 1.00 93.00 175 MET A C 1
ATOM 1364 O O . MET A 1 175 ? -15.718 -12.098 10.969 1.00 93.00 175 MET A O 1
ATOM 1368 N N . ILE A 1 176 ? -14.606 -10.337 10.153 1.00 93.44 176 ILE A N 1
ATOM 1369 C CA . ILE A 1 176 ? -14.641 -10.768 8.760 1.00 93.44 176 ILE A CA 1
ATOM 1370 C C . ILE A 1 176 ? -13.407 -11.643 8.488 1.00 93.44 176 ILE A C 1
ATOM 1372 O O . ILE A 1 176 ? -12.333 -11.138 8.158 1.00 93.44 176 ILE A O 1
ATOM 1376 N N . ASP A 1 177 ? -13.572 -12.957 8.641 1.00 91.56 177 ASP A N 1
ATOM 1377 C CA . ASP A 1 177 ? -12.558 -13.974 8.321 1.00 91.56 177 ASP A CA 1
ATOM 1378 C C . ASP A 1 177 ? -12.565 -14.360 6.833 1.00 91.56 177 ASP A C 1
ATOM 1380 O O . ASP A 1 177 ? -13.489 -14.021 6.093 1.00 91.56 177 ASP A O 1
ATOM 1384 N N . GLU A 1 178 ? -11.579 -15.142 6.382 1.00 90.31 178 GLU A N 1
ATOM 1385 C CA . GLU A 1 178 ? -11.460 -15.581 4.981 1.00 90.31 178 GLU A CA 1
ATOM 1386 C C . GLU A 1 178 ? -12.712 -16.331 4.484 1.00 90.31 178 GLU A C 1
ATOM 1388 O O . GLU A 1 178 ? -13.108 -16.194 3.327 1.00 90.31 178 GLU A O 1
ATOM 1393 N N . LYS A 1 179 ? -13.382 -17.081 5.370 1.00 88.75 179 LYS A N 1
ATOM 1394 C CA . LYS A 1 179 ? -14.653 -17.761 5.060 1.00 88.75 179 LYS A CA 1
ATOM 1395 C C . LYS A 1 179 ? -15.784 -16.766 4.798 1.00 88.75 179 LYS A C 1
ATOM 1397 O O . LYS A 1 179 ? -16.564 -16.947 3.868 1.00 88.75 179 LYS A O 1
ATOM 1402 N N . ASN A 1 180 ? -15.853 -15.716 5.614 1.00 87.31 180 ASN A N 1
ATOM 1403 C CA . ASN A 1 180 ? -16.861 -14.668 5.500 1.00 87.31 180 ASN A CA 1
ATOM 1404 C C . ASN A 1 180 ? -16.616 -13.828 4.244 1.00 87.31 180 ASN A C 1
ATOM 1406 O O . ASN A 1 180 ? -17.567 -13.447 3.572 1.00 87.31 180 ASN A O 1
ATOM 1410 N N . VAL A 1 181 ? -15.350 -13.603 3.882 1.00 88.12 181 VAL A N 1
ATOM 1411 C CA . VAL A 1 181 ? -14.977 -12.910 2.645 1.00 88.12 181 VAL A CA 1
ATOM 1412 C C . VAL A 1 181 ? -15.508 -13.629 1.403 1.00 88.12 181 VAL A C 1
ATOM 1414 O O . VAL A 1 181 ? -16.086 -12.970 0.544 1.00 88.12 181 VAL A O 1
ATOM 1417 N N . PHE A 1 182 ? -15.399 -14.957 1.330 1.00 86.75 182 PHE A N 1
ATOM 1418 C CA . PHE A 1 182 ? -15.933 -15.716 0.192 1.00 86.75 182 PHE A CA 1
ATOM 1419 C C . PHE A 1 182 ? -17.454 -15.537 0.036 1.00 86.75 182 PHE A C 1
ATOM 1421 O O . PHE A 1 182 ? -17.951 -15.295 -1.060 1.00 86.75 182 PHE A O 1
ATOM 1428 N N . LEU A 1 183 ? -18.193 -15.548 1.151 1.00 85.81 183 LEU A N 1
ATOM 1429 C CA . LEU A 1 183 ? -19.638 -15.288 1.151 1.00 85.81 183 LEU A CA 1
ATOM 1430 C C . LEU A 1 183 ? -19.983 -13.851 0.723 1.00 85.81 183 LEU A C 1
ATOM 1432 O O . LEU A 1 183 ? -21.024 -13.622 0.108 1.00 85.81 183 LEU A O 1
ATOM 1436 N N . LEU A 1 184 ? -19.132 -12.873 1.058 1.00 85.31 184 LEU A N 1
ATOM 1437 C CA . LEU A 1 184 ? -19.304 -11.479 0.636 1.00 85.31 184 LEU A CA 1
ATOM 1438 C C . LEU A 1 184 ? -19.047 -11.298 -0.866 1.00 85.31 184 LEU A C 1
ATOM 1440 O O . LEU A 1 184 ? -19.707 -10.463 -1.485 1.00 85.31 184 LEU A O 1
ATOM 1444 N N . GLU A 1 185 ? -18.127 -12.072 -1.447 1.00 83.50 185 GLU A N 1
ATOM 1445 C CA . GLU A 1 185 ? -17.875 -12.080 -2.894 1.00 83.50 185 GLU A CA 1
ATOM 1446 C C . GLU A 1 185 ? -19.058 -12.646 -3.670 1.00 83.50 185 GLU A C 1
ATOM 1448 O O . GLU A 1 185 ? -19.519 -12.007 -4.613 1.00 83.50 185 GLU A O 1
ATOM 1453 N N . GLU A 1 186 ? -19.608 -13.782 -3.234 1.00 82.31 186 GLU A N 1
ATOM 1454 C CA . GLU A 1 186 ? -20.810 -14.368 -3.845 1.00 82.31 186 GLU A CA 1
ATOM 1455 C C . GLU A 1 186 ? -22.028 -13.439 -3.757 1.00 82.31 186 GLU A C 1
ATOM 1457 O O . GLU A 1 186 ? -22.891 -13.434 -4.637 1.00 82.31 186 GLU A O 1
ATOM 1462 N N . ALA A 1 187 ? -22.111 -12.649 -2.686 1.00 81.25 187 ALA A N 1
ATOM 1463 C CA . ALA A 1 187 ? -23.200 -11.708 -2.472 1.00 81.25 187 ALA A CA 1
ATOM 1464 C C . ALA A 1 187 ? -23.102 -10.434 -3.333 1.00 81.25 187 ALA A C 1
ATOM 1466 O O . ALA A 1 187 ? -24.088 -9.694 -3.374 1.00 81.25 187 ALA A O 1
ATOM 1467 N N . GLU A 1 188 ? -21.958 -10.182 -3.987 1.00 81.06 188 GLU A N 1
ATOM 1468 C CA . GLU A 1 188 ? -21.676 -9.015 -4.841 1.00 81.06 188 GLU A CA 1
ATOM 1469 C C . GLU A 1 188 ? -22.081 -7.672 -4.196 1.00 81.06 188 GLU A C 1
ATOM 1471 O O . GLU A 1 188 ? -22.798 -6.857 -4.777 1.00 81.06 188 GLU A O 1
ATOM 1476 N N . LEU A 1 189 ? -21.644 -7.432 -2.955 1.00 81.88 189 LEU A N 1
ATOM 1477 C CA . LEU A 1 189 ? -21.968 -6.193 -2.238 1.00 81.88 189 LEU A CA 1
ATOM 1478 C C . LEU A 1 189 ? -21.152 -4.994 -2.749 1.00 81.88 189 LEU A C 1
ATOM 1480 O O . LEU A 1 189 ? -19.931 -5.063 -2.878 1.00 81.88 189 LEU A O 1
ATOM 1484 N N . ASP A 1 190 ? -21.812 -3.846 -2.930 1.00 83.25 190 ASP A N 1
ATOM 1485 C CA . ASP A 1 190 ? -21.148 -2.601 -3.352 1.00 83.25 190 ASP A CA 1
ATOM 1486 C C . ASP A 1 190 ? -20.292 -1.965 -2.246 1.00 83.25 190 ASP A C 1
ATOM 1488 O O . ASP A 1 190 ? -19.257 -1.337 -2.499 1.00 83.25 190 ASP A O 1
ATOM 1492 N N . SER A 1 191 ? -20.758 -2.060 -0.999 1.00 89.69 191 SER A N 1
ATOM 1493 C CA . SER A 1 191 ? -20.131 -1.404 0.147 1.00 89.69 191 SER A CA 1
ATOM 1494 C C . SER A 1 191 ? -20.572 -2.014 1.470 1.00 89.69 191 SER A C 1
ATOM 1496 O O . SER A 1 191 ? -21.659 -2.585 1.563 1.00 89.69 191 SER A O 1
ATOM 1498 N N . LEU A 1 192 ? -19.741 -1.847 2.496 1.00 91.38 192 LEU A N 1
ATOM 1499 C CA . LEU A 1 192 ? -19.944 -2.430 3.817 1.00 91.38 192 LEU A CA 1
ATOM 1500 C C . LEU A 1 192 ? -19.545 -1.430 4.906 1.00 91.38 192 LEU A C 1
ATOM 1502 O O . LEU A 1 192 ? -18.552 -0.716 4.770 1.00 91.38 192 LEU A O 1
ATOM 1506 N N . GLU A 1 193 ? -20.328 -1.363 5.980 1.00 93.88 193 GLU A N 1
ATOM 1507 C CA . GLU A 1 193 ? -20.005 -0.542 7.149 1.00 93.88 193 GLU A CA 1
ATOM 1508 C C . GLU A 1 193 ? -19.196 -1.358 8.162 1.00 93.88 193 GLU A C 1
ATOM 1510 O O . GLU A 1 193 ? -19.685 -2.336 8.738 1.00 93.88 193 GLU A O 1
ATOM 1515 N N . VAL A 1 194 ? -17.948 -0.948 8.378 1.00 95.44 194 VAL A N 1
ATOM 1516 C CA . VAL A 1 194 ? -17.018 -1.574 9.327 1.00 95.44 194 VAL A CA 1
ATOM 1517 C C . VAL A 1 194 ? -16.676 -0.615 10.452 1.00 95.44 194 VAL A C 1
ATOM 1519 O O . VAL A 1 194 ? -16.694 0.609 10.285 1.00 95.44 194 VAL A O 1
ATOM 1522 N N . ARG A 1 195 ? -16.287 -1.176 11.593 1.00 95.38 195 ARG A N 1
ATOM 1523 C CA . ARG A 1 195 ? -15.639 -0.403 12.650 1.00 95.38 195 ARG A CA 1
ATOM 1524 C C . ARG A 1 195 ? -14.253 0.066 12.209 1.00 95.38 195 ARG A C 1
ATOM 1526 O O . ARG A 1 195 ? -13.617 -0.540 11.341 1.00 95.38 195 ARG A O 1
ATOM 1533 N N . SER A 1 196 ? -13.815 1.184 12.779 1.00 95.19 196 SER A N 1
ATOM 1534 C CA . SER A 1 196 ? -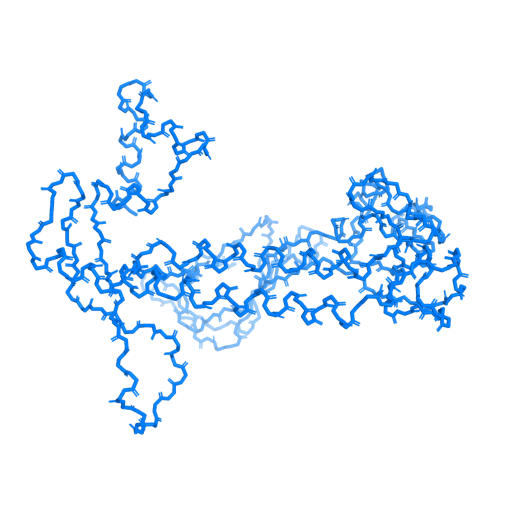12.563 1.840 12.417 1.00 95.19 196 SER A CA 1
ATOM 1535 C C . SER A 1 196 ? -11.853 2.387 13.651 1.00 95.19 196 SER A C 1
ATOM 1537 O O . SER A 1 196 ? -12.522 2.907 14.545 1.00 95.19 196 SER A O 1
ATOM 1539 N N . PRO A 1 197 ? -10.509 2.380 13.667 1.00 94.50 197 PRO A N 1
ATOM 1540 C CA . PRO A 1 197 ? -9.709 3.112 14.647 1.00 94.50 197 PRO A CA 1
ATOM 1541 C C . PRO A 1 197 ? -10.085 4.600 14.758 1.00 94.50 197 PRO A C 1
ATOM 1543 O O . PRO A 1 197 ? -10.064 5.154 15.847 1.00 94.50 197 PRO A O 1
ATOM 1546 N N . ILE A 1 198 ? -10.468 5.234 13.642 1.00 94.19 198 ILE A N 1
ATOM 1547 C CA . ILE A 1 198 ? -10.776 6.676 13.568 1.00 94.19 198 ILE A CA 1
ATOM 1548 C C . ILE A 1 198 ? -12.089 7.021 14.282 1.00 94.19 198 ILE A C 1
ATOM 1550 O O . ILE A 1 198 ? -12.225 8.105 14.833 1.00 94.19 198 ILE A O 1
ATOM 1554 N N . THR A 1 199 ? -13.062 6.110 14.256 1.00 95.56 199 THR A N 1
ATOM 1555 C CA . THR A 1 199 ? -14.379 6.305 14.881 1.00 95.56 199 THR A CA 1
ATOM 1556 C C . THR A 1 199 ? -14.446 5.684 16.276 1.00 95.56 199 THR A C 1
ATOM 1558 O O . THR A 1 199 ? -15.534 5.455 16.792 1.00 95.56 199 THR A O 1
ATOM 1561 N N . CYS A 1 200 ? -13.299 5.337 16.865 1.00 95.25 200 CYS A N 1
ATOM 1562 C CA . CYS A 1 200 ? -13.231 4.729 18.185 1.00 95.25 200 CYS A CA 1
ATOM 1563 C C . CYS A 1 200 ? -13.454 5.792 19.268 1.00 95.25 200 CYS A C 1
ATOM 1565 O O . CYS A 1 200 ? -12.816 6.837 19.249 1.00 95.25 200 CYS A O 1
ATOM 1567 N N . GLU A 1 201 ? -14.319 5.493 20.235 1.00 94.88 201 GLU A N 1
ATOM 1568 C CA . GLU A 1 201 ? -14.676 6.389 21.350 1.00 94.88 201 GLU A CA 1
ATOM 1569 C C . GLU A 1 201 ? -13.973 5.991 22.663 1.00 94.88 201 GLU A C 1
ATOM 1571 O O . GLU A 1 201 ? -14.438 6.310 23.750 1.00 94.88 201 GLU A O 1
ATOM 1576 N N . SER A 1 202 ? -12.856 5.262 22.565 1.00 92.94 202 SER A N 1
ATOM 1577 C CA . SER A 1 202 ? -12.026 4.910 23.726 1.00 92.94 202 SER A CA 1
ATOM 1578 C C . SER A 1 202 ? -11.317 6.165 24.234 1.00 92.94 202 SER A C 1
ATOM 1580 O O . SER A 1 202 ? -10.725 6.887 23.434 1.00 92.94 202 SER A O 1
ATOM 1582 N N . GLU A 1 203 ? -11.333 6.414 25.546 1.00 88.12 203 GLU A N 1
ATOM 1583 C CA . GLU A 1 203 ? -10.694 7.602 26.140 1.00 88.12 203 GLU A CA 1
ATOM 1584 C C . GLU A 1 203 ? -9.171 7.599 25.959 1.00 88.12 203 GLU A C 1
ATOM 1586 O O . GLU A 1 203 ? -8.557 8.633 25.704 1.00 88.12 203 GLU A O 1
ATOM 1591 N N . ILE A 1 204 ? -8.556 6.420 26.086 1.00 88.62 204 ILE A N 1
ATOM 1592 C CA . ILE A 1 204 ? -7.117 6.212 25.928 1.00 88.62 204 ILE A CA 1
ATOM 1593 C C . ILE A 1 204 ? -6.919 5.048 24.960 1.00 88.62 204 ILE A C 1
ATOM 1595 O O . ILE A 1 204 ? -7.495 3.974 25.141 1.00 88.62 204 ILE A O 1
ATOM 1599 N N . GLY A 1 205 ? -6.092 5.245 23.933 1.00 91.69 205 GLY A N 1
ATOM 1600 C CA . GLY A 1 205 ? -5.779 4.207 22.954 1.00 91.69 205 GLY A CA 1
ATOM 1601 C C . GLY A 1 205 ? -6.981 3.784 22.105 1.00 91.69 205 GLY A C 1
ATOM 1602 O O . GLY A 1 205 ? -7.819 4.600 21.734 1.00 91.69 205 GLY A O 1
ATOM 1603 N N . ILE A 1 206 ? -7.038 2.501 21.741 1.00 95.94 206 ILE A N 1
ATOM 1604 C CA . ILE A 1 206 ? -8.049 1.958 20.817 1.00 95.94 206 ILE A CA 1
ATOM 1605 C C . ILE A 1 206 ? -8.628 0.658 21.381 1.00 95.94 206 ILE A C 1
ATOM 1607 O O . ILE A 1 206 ? -7.941 -0.095 22.075 1.00 95.94 206 ILE A O 1
ATOM 1611 N N . CYS A 1 207 ? -9.894 0.365 21.074 1.00 95.88 207 CYS A N 1
ATOM 1612 C CA . CYS A 1 207 ? -10.501 -0.908 21.446 1.00 95.88 207 CYS A CA 1
ATOM 1613 C C . CYS A 1 207 ? -10.171 -2.041 20.458 1.00 95.88 207 CYS A C 1
ATOM 1615 O O . CYS A 1 207 ? -9.998 -1.818 19.254 1.00 95.88 207 CYS A O 1
ATOM 1617 N N . ILE A 1 208 ? -10.169 -3.284 20.951 1.00 96.06 208 ILE A N 1
ATOM 1618 C CA . ILE A 1 208 ? -9.957 -4.496 20.141 1.00 96.06 208 ILE A CA 1
ATOM 1619 C C . ILE A 1 208 ? -10.923 -4.524 18.957 1.00 96.06 208 ILE A C 1
ATOM 1621 O O . ILE A 1 208 ? -10.509 -4.799 17.832 1.00 96.06 208 ILE A O 1
ATOM 1625 N N . LYS A 1 209 ? -12.205 -4.203 19.180 1.00 95.00 209 LYS A N 1
ATOM 1626 C CA . LYS A 1 209 ? -13.205 -4.296 18.113 1.00 95.00 209 LYS A CA 1
ATOM 1627 C C . LYS A 1 209 ? -13.058 -3.254 16.999 1.00 95.00 209 LYS A C 1
ATOM 1629 O O . LYS A 1 209 ? -13.481 -3.519 15.877 1.00 95.00 209 LYS A O 1
ATOM 1634 N N . CYS A 1 210 ? -12.508 -2.078 17.290 1.00 95.44 210 CYS A N 1
ATOM 1635 C CA . CYS A 1 210 ? -12.284 -1.041 16.280 1.00 95.44 210 CYS A CA 1
ATOM 1636 C C . CYS A 1 210 ? -11.029 -1.304 15.447 1.00 95.44 210 CYS A C 1
ATOM 1638 O O . CYS A 1 210 ? -10.987 -0.897 14.289 1.00 95.44 210 CYS A O 1
ATOM 1640 N N . TYR A 1 211 ? -10.040 -2.005 16.009 1.00 95.69 211 TYR A N 1
ATOM 1641 C CA . TYR A 1 211 ? -8.852 -2.443 15.278 1.00 95.69 211 TYR A CA 1
ATOM 1642 C C . TYR A 1 211 ? -9.106 -3.734 14.481 1.00 95.69 211 TYR A C 1
ATOM 1644 O O . TYR A 1 211 ? -8.867 -3.778 13.277 1.00 95.69 211 TYR A O 1
ATOM 1652 N N . GLY A 1 212 ? -9.640 -4.768 15.139 1.00 95.12 212 GLY A N 1
ATOM 1653 C CA . GLY A 1 212 ? -9.933 -6.071 14.547 1.00 95.12 212 GLY A CA 1
ATOM 1654 C C . GLY A 1 212 ? -8.784 -7.072 14.691 1.00 95.12 212 GLY A C 1
ATOM 1655 O O . GLY A 1 212 ? -8.404 -7.460 15.799 1.00 95.12 212 GLY A O 1
ATOM 1656 N N . ARG A 1 213 ? -8.283 -7.568 13.560 1.00 94.50 213 ARG A N 1
ATOM 1657 C CA . ARG A 1 213 ? -7.303 -8.658 13.478 1.00 94.50 213 ARG A CA 1
ATOM 1658 C C . ARG A 1 213 ? -5.871 -8.131 13.439 1.00 94.50 213 ARG A C 1
ATOM 1660 O O . ARG A 1 213 ? -5.566 -7.202 12.698 1.00 94.50 213 ARG A O 1
ATOM 1667 N N . ASN A 1 214 ? -4.967 -8.782 14.164 1.00 93.75 214 ASN A N 1
ATOM 1668 C CA . ASN A 1 214 ? -3.534 -8.579 13.991 1.00 93.75 214 ASN A CA 1
ATOM 1669 C C . ASN A 1 214 ? -3.071 -9.313 12.714 1.00 93.75 214 ASN A C 1
ATOM 1671 O O . ASN A 1 214 ? -3.199 -10.533 12.582 1.00 93.75 214 ASN A O 1
ATOM 1675 N N . LEU A 1 215 ? -2.542 -8.551 11.753 1.00 90.38 215 LEU A N 1
ATOM 1676 C CA . LEU A 1 215 ? -2.155 -9.054 10.430 1.00 90.38 215 LEU A CA 1
ATOM 1677 C C . LEU A 1 215 ? -0.931 -9.984 10.463 1.00 90.38 215 LEU A C 1
ATOM 1679 O O . LEU A 1 215 ? -0.776 -10.810 9.565 1.00 90.38 215 LEU A O 1
ATOM 1683 N N . SER A 1 216 ? -0.092 -9.899 11.498 1.00 89.62 216 SER A N 1
ATOM 1684 C CA . SER A 1 216 ? 1.133 -10.697 11.618 1.00 89.62 216 SER A CA 1
ATOM 1685 C C . SER A 1 216 ? 0.853 -12.129 12.067 1.00 89.62 216 SER A C 1
ATOM 1687 O O . SER A 1 216 ? 1.427 -13.075 11.534 1.00 89.62 216 SER A O 1
ATOM 1689 N N . ASN A 1 217 ? -0.032 -12.304 13.053 1.00 90.31 217 ASN A N 1
ATOM 1690 C CA . ASN A 1 217 ? -0.334 -13.612 13.645 1.00 90.31 217 ASN A CA 1
ATOM 1691 C C . ASN A 1 217 ? -1.713 -14.158 13.258 1.00 90.31 217 ASN A C 1
ATOM 1693 O O . ASN A 1 217 ? -2.015 -15.297 13.605 1.00 90.31 217 ASN A O 1
ATOM 1697 N N . ARG A 1 218 ? -2.528 -13.375 12.537 1.00 89.44 218 ARG A N 1
ATOM 1698 C CA . ARG A 1 218 ? -3.855 -13.761 12.045 1.00 89.44 218 ARG A CA 1
ATOM 1699 C C . ARG A 1 218 ? -4.910 -14.011 13.129 1.00 89.44 218 ARG A C 1
ATOM 1701 O O . ARG A 1 218 ? -5.975 -14.536 12.803 1.00 89.44 218 ARG A O 1
ATOM 1708 N N . TYR A 1 219 ? -4.675 -13.589 14.367 1.00 91.75 219 TYR A N 1
ATOM 1709 C CA . TYR A 1 219 ? -5.654 -13.657 15.454 1.00 91.75 219 TYR A CA 1
ATOM 1710 C C . TYR A 1 219 ? -6.258 -12.283 15.756 1.00 91.75 219 TYR A C 1
ATOM 1712 O O . TYR A 1 219 ? -5.768 -11.250 15.299 1.00 91.75 219 TYR A O 1
ATOM 1720 N N . ILE A 1 220 ? -7.338 -12.269 16.541 1.00 93.81 220 ILE A N 1
ATOM 1721 C CA . ILE A 1 220 ? -7.878 -11.034 17.121 1.00 93.81 220 ILE A CA 1
ATOM 1722 C C . ILE A 1 220 ? -6.782 -10.358 17.944 1.00 93.81 220 ILE A C 1
ATOM 1724 O O . ILE A 1 220 ? -6.049 -11.032 18.676 1.00 93.81 220 ILE A O 1
ATOM 1728 N N . ILE A 1 221 ? -6.674 -9.036 17.817 1.00 95.25 221 ILE A N 1
ATOM 1729 C CA . ILE A 1 221 ? -5.654 -8.296 18.544 1.00 95.25 221 ILE A CA 1
ATOM 1730 C C . ILE A 1 221 ? -5.851 -8.380 20.061 1.00 95.25 221 ILE A C 1
ATOM 1732 O O . ILE A 1 221 ? -6.981 -8.384 20.555 1.00 95.25 221 ILE A O 1
ATOM 1736 N N . LYS A 1 222 ? -4.749 -8.455 20.812 1.00 94.31 222 LYS A N 1
ATOM 1737 C CA . LYS A 1 222 ? -4.783 -8.544 22.274 1.00 94.31 222 LYS A CA 1
ATOM 1738 C C . LYS A 1 222 ? -4.623 -7.175 22.927 1.00 94.31 222 LYS A C 1
ATOM 1740 O O . LYS A 1 222 ? -4.001 -6.261 22.389 1.00 94.31 222 LYS A O 1
ATOM 1745 N N . LYS A 1 223 ? -5.161 -7.059 24.141 1.00 94.75 223 LYS A N 1
ATOM 1746 C CA . LYS A 1 223 ? -4.943 -5.899 25.007 1.00 94.75 223 LYS A CA 1
ATOM 1747 C C . LYS A 1 223 ? -3.452 -5.755 25.335 1.00 94.75 223 LYS A C 1
ATOM 1749 O O . LYS A 1 223 ? -2.791 -6.747 25.634 1.00 94.75 223 LYS A O 1
ATOM 1754 N N . GLY A 1 224 ? -2.949 -4.524 25.290 1.00 93.56 224 GLY A N 1
ATOM 1755 C CA . GLY A 1 224 ? -1.545 -4.181 25.518 1.00 93.56 224 GLY A CA 1
ATOM 1756 C C . GLY A 1 224 ? -0.670 -4.157 24.260 1.00 93.56 224 GLY A C 1
ATOM 1757 O O . GLY A 1 224 ? 0.491 -3.774 24.356 1.00 93.56 224 GLY A O 1
ATOM 1758 N N . GLU A 1 225 ? -1.188 -4.522 23.082 1.00 93.88 225 GLU A N 1
ATOM 1759 C CA . GLU A 1 225 ? -0.415 -4.420 21.838 1.00 93.88 225 GLU A CA 1
ATOM 1760 C C . GLU A 1 225 ? -0.254 -2.957 21.383 1.00 93.88 225 GLU A C 1
ATOM 1762 O O . GLU A 1 225 ? -1.225 -2.198 21.293 1.00 93.88 225 GLU A O 1
ATOM 1767 N N . ALA A 1 226 ? 0.989 -2.571 21.077 1.00 94.75 226 ALA A N 1
ATOM 1768 C CA . ALA A 1 226 ? 1.375 -1.226 20.646 1.00 94.75 226 ALA A CA 1
ATOM 1769 C C . ALA A 1 226 ? 1.134 -1.021 19.139 1.00 94.75 226 ALA A C 1
ATOM 1771 O O . ALA A 1 226 ? 2.062 -0.964 18.326 1.00 94.75 226 ALA A O 1
ATOM 1772 N N . VAL A 1 227 ? -0.140 -0.927 18.759 1.00 95.31 227 VAL A N 1
ATOM 1773 C CA . VAL A 1 227 ? -0.570 -0.827 17.355 1.00 95.31 227 VAL A CA 1
ATOM 1774 C C . VAL A 1 227 ? -0.056 0.413 16.635 1.00 95.31 227 VAL A C 1
ATOM 1776 O O . VAL A 1 227 ? 0.165 0.351 15.427 1.00 95.31 227 VAL A O 1
ATOM 1779 N N . GLY A 1 228 ? 0.165 1.521 17.342 1.00 94.94 228 GLY A N 1
ATOM 1780 C CA . GLY A 1 228 ? 0.691 2.740 16.734 1.00 94.94 228 GLY A CA 1
ATOM 1781 C C . GLY A 1 228 ? 2.123 2.587 16.233 1.00 94.94 228 GLY A C 1
ATOM 1782 O O . GLY A 1 228 ? 2.419 2.956 15.098 1.00 94.94 228 GLY A O 1
ATOM 1783 N N . VAL A 1 229 ? 2.990 1.945 17.024 1.00 95.44 229 VAL A N 1
ATOM 1784 C CA . VAL A 1 229 ? 4.370 1.635 16.614 1.00 95.44 229 VAL A CA 1
ATOM 1785 C C . VAL A 1 229 ? 4.370 0.662 15.433 1.00 95.44 229 VAL A C 1
ATOM 1787 O O . VAL A 1 229 ? 5.080 0.886 14.452 1.00 95.44 229 VAL A O 1
ATOM 1790 N N . MET A 1 230 ? 3.525 -0.375 15.481 1.00 94.62 230 MET A N 1
ATOM 1791 C CA . MET A 1 230 ? 3.379 -1.330 14.376 1.00 94.62 230 MET A CA 1
ATOM 1792 C C . MET A 1 230 ? 2.917 -0.643 13.083 1.00 94.62 230 MET A C 1
ATOM 1794 O O . MET A 1 230 ? 3.456 -0.916 12.009 1.00 94.62 230 MET A O 1
ATOM 1798 N N . ALA A 1 231 ? 1.947 0.271 13.170 1.00 94.69 231 ALA A N 1
ATOM 1799 C CA . ALA A 1 231 ? 1.450 1.028 12.025 1.00 94.69 231 ALA A CA 1
ATOM 1800 C C . ALA A 1 231 ? 2.522 1.969 11.452 1.00 94.69 231 ALA A C 1
ATOM 1802 O O . ALA A 1 231 ? 2.718 2.005 10.237 1.00 94.69 231 ALA A O 1
ATOM 1803 N N . ALA A 1 232 ? 3.258 2.678 12.314 1.00 95.75 232 ALA A N 1
ATOM 1804 C CA . ALA A 1 232 ? 4.343 3.563 11.900 1.00 95.75 232 ALA A CA 1
ATOM 1805 C C . ALA A 1 232 ? 5.449 2.803 11.150 1.00 95.75 232 ALA A C 1
ATOM 1807 O O . ALA A 1 232 ? 5.885 3.243 10.087 1.00 95.75 232 ALA A O 1
ATOM 1808 N N . GLN A 1 233 ? 5.854 1.631 11.649 1.00 94.88 233 GLN A N 1
ATOM 1809 C CA . GLN A 1 233 ? 6.842 0.773 10.983 1.00 94.88 233 GLN A CA 1
ATOM 1810 C C . GLN A 1 233 ? 6.328 0.215 9.653 1.00 94.88 233 GLN A C 1
ATOM 1812 O O . GLN A 1 233 ? 7.053 0.238 8.660 1.00 94.88 233 GLN A O 1
ATOM 1817 N N . SER A 1 234 ? 5.059 -0.201 9.611 1.00 95.06 234 SER A N 1
ATOM 1818 C CA . SER A 1 234 ? 4.416 -0.725 8.396 1.00 95.06 234 SER A CA 1
ATOM 1819 C C . SER A 1 234 ? 4.333 0.308 7.266 1.00 95.06 234 SER A C 1
ATOM 1821 O O . SER A 1 234 ? 4.189 -0.065 6.106 1.00 95.06 234 SER A O 1
ATOM 1823 N N . ILE A 1 235 ? 4.427 1.603 7.583 1.00 94.19 235 ILE A N 1
ATOM 1824 C CA . ILE A 1 235 ? 4.531 2.690 6.598 1.00 94.19 235 ILE A CA 1
ATOM 1825 C C . ILE A 1 235 ? 6.002 3.034 6.326 1.00 94.19 235 ILE A C 1
ATOM 1827 O O . ILE A 1 235 ? 6.405 3.205 5.174 1.00 94.19 235 ILE A O 1
ATOM 1831 N N . GLY A 1 236 ? 6.806 3.132 7.384 1.00 93.88 236 GLY A N 1
ATOM 1832 C CA . GLY A 1 236 ? 8.186 3.598 7.331 1.00 93.88 236 GLY A CA 1
ATOM 1833 C C . GLY A 1 236 ? 9.141 2.666 6.589 1.00 93.88 236 GLY A C 1
ATOM 1834 O O . GLY A 1 236 ? 9.863 3.121 5.702 1.00 93.88 236 GLY A O 1
ATOM 1835 N N . GLU A 1 237 ? 9.130 1.366 6.899 1.00 91.69 237 GLU A N 1
ATOM 1836 C CA . GLU A 1 237 ? 10.026 0.389 6.260 1.00 91.69 237 GLU A CA 1
ATOM 1837 C C . GLU A 1 237 ? 9.757 0.266 4.748 1.00 91.69 237 GLU A C 1
ATOM 1839 O O . GLU A 1 237 ? 10.704 0.379 3.963 1.00 91.69 237 GLU A O 1
ATOM 1844 N N . PRO A 1 238 ? 8.504 0.123 4.267 1.00 91.25 238 PRO A N 1
ATOM 1845 C CA . PRO A 1 238 ? 8.258 0.149 2.829 1.00 91.25 238 PRO A CA 1
ATOM 1846 C C . PRO A 1 238 ? 8.624 1.492 2.192 1.00 91.25 238 PRO A C 1
ATOM 1848 O O . PRO A 1 238 ? 9.102 1.512 1.059 1.00 91.25 238 PRO A O 1
ATOM 1851 N N . GLY A 1 239 ? 8.443 2.608 2.905 1.00 88.88 239 GLY A N 1
ATOM 1852 C CA . GLY A 1 239 ? 8.831 3.938 2.436 1.00 88.88 239 GLY A CA 1
ATOM 1853 C C . GLY A 1 239 ? 10.336 4.057 2.186 1.00 88.88 239 GLY A C 1
ATOM 1854 O O . GLY A 1 239 ? 10.749 4.450 1.091 1.00 88.88 239 GLY A O 1
ATOM 1855 N N . THR A 1 240 ? 11.166 3.649 3.151 1.00 87.25 240 THR A N 1
ATOM 1856 C CA . THR A 1 240 ? 12.629 3.621 2.980 1.00 87.25 240 THR A CA 1
ATOM 1857 C C . THR A 1 240 ? 13.017 2.661 1.854 1.00 87.25 240 THR A C 1
ATOM 1859 O O . THR A 1 240 ? 13.797 3.024 0.971 1.00 87.25 240 THR A O 1
ATOM 1862 N N . GLN A 1 241 ? 12.392 1.484 1.784 1.00 86.44 241 GLN A N 1
ATOM 1863 C CA . GLN A 1 241 ? 12.661 0.501 0.737 1.00 86.44 241 GLN A CA 1
ATOM 1864 C C . GLN A 1 241 ? 12.297 1.003 -0.665 1.00 86.44 241 GLN A C 1
ATOM 1866 O O . GLN A 1 241 ? 13.013 0.718 -1.628 1.00 86.44 241 GLN A O 1
ATOM 1871 N N . LEU A 1 242 ? 11.206 1.757 -0.807 1.00 81.00 242 LEU A N 1
ATOM 1872 C CA . LEU A 1 242 ? 10.830 2.380 -2.073 1.00 81.00 242 LEU A CA 1
ATOM 1873 C C . LEU A 1 242 ? 11.874 3.411 -2.491 1.00 81.00 242 LEU A C 1
ATOM 1875 O O . LEU A 1 242 ? 12.328 3.353 -3.631 1.00 81.00 242 LEU A O 1
ATOM 1879 N N . THR A 1 243 ? 12.331 4.272 -1.575 1.00 79.19 243 THR A N 1
ATOM 1880 C CA . THR A 1 243 ? 13.401 5.235 -1.890 1.00 79.19 243 THR A CA 1
ATOM 1881 C C . THR A 1 243 ? 14.702 4.544 -2.294 1.00 79.19 243 THR A C 1
ATOM 1883 O O . THR A 1 243 ? 15.365 4.985 -3.230 1.00 79.19 243 THR A O 1
ATOM 1886 N N . LEU A 1 244 ? 15.032 3.406 -1.679 1.00 76.50 244 LEU A N 1
ATOM 1887 C CA . LEU A 1 244 ? 16.172 2.604 -2.104 1.00 76.50 244 LEU A CA 1
ATOM 1888 C C . LEU A 1 244 ? 15.928 1.981 -3.485 1.00 76.50 244 LEU A C 1
ATOM 1890 O O . LEU A 1 244 ? 16.785 2.059 -4.352 1.00 76.50 244 LEU A O 1
ATOM 1894 N N . ARG A 1 245 ? 14.774 1.378 -3.769 1.00 63.94 245 ARG A N 1
ATOM 1895 C CA . ARG A 1 245 ? 14.583 0.632 -5.028 1.00 63.94 245 ARG A CA 1
ATOM 1896 C C . ARG A 1 245 ? 14.344 1.513 -6.257 1.00 63.94 245 ARG A C 1
ATOM 1898 O O . ARG A 1 245 ? 14.778 1.133 -7.343 1.00 63.94 245 ARG A O 1
ATOM 1905 N N . THR A 1 246 ? 13.682 2.664 -6.130 1.00 60.06 246 THR A N 1
ATOM 1906 C CA . THR A 1 246 ? 13.246 3.455 -7.298 1.00 60.06 246 THR A CA 1
ATOM 1907 C C . THR A 1 246 ? 14.371 4.244 -7.966 1.00 60.06 246 THR A C 1
ATOM 1909 O O . THR A 1 246 ? 14.332 4.442 -9.178 1.00 60.06 246 THR A O 1
ATOM 1912 N N . PHE A 1 24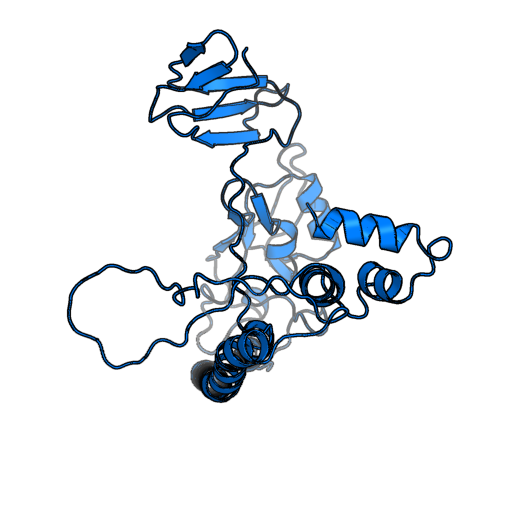7 ? 15.390 4.680 -7.219 1.00 55.28 247 PHE A N 1
ATOM 1913 C CA . PHE A 1 247 ? 16.429 5.574 -7.755 1.00 55.28 247 PHE A CA 1
ATOM 1914 C C . PHE A 1 247 ? 17.686 4.845 -8.262 1.00 55.28 247 PHE A C 1
ATOM 1916 O O . PHE A 1 247 ? 18.462 5.421 -9.027 1.00 55.28 247 PHE A O 1
ATOM 1923 N N . HIS A 1 248 ? 17.851 3.556 -7.945 1.00 52.84 248 HIS A N 1
ATOM 1924 C CA . HIS A 1 248 ? 18.981 2.746 -8.425 1.00 52.84 248 HIS A CA 1
ATOM 1925 C C . HIS A 1 248 ? 18.818 2.190 -9.844 1.00 52.84 248 HIS A C 1
ATOM 1927 O O . HIS A 1 248 ? 19.789 1.695 -10.412 1.00 52.84 248 HIS A O 1
ATOM 1933 N N . VAL A 1 249 ? 17.636 2.300 -10.464 1.00 54.78 249 VAL A N 1
ATOM 1934 C CA . VAL A 1 249 ? 17.420 1.849 -11.859 1.00 54.78 249 VAL A CA 1
ATOM 1935 C C . VAL A 1 249 ? 18.131 2.767 -12.881 1.00 54.78 249 VAL A C 1
ATOM 1937 O O . VAL A 1 249 ? 18.126 2.518 -14.085 1.00 54.78 249 VAL A O 1
ATOM 1940 N N . GLY A 1 250 ? 18.864 3.779 -12.396 1.00 53.22 250 GLY A N 1
ATOM 1941 C CA . GLY A 1 250 ? 19.999 4.361 -13.104 1.00 53.22 250 GLY A CA 1
ATOM 1942 C C . GLY A 1 250 ? 19.591 5.157 -14.332 1.00 53.22 250 GLY A C 1
ATOM 1943 O O . GLY A 1 250 ? 19.802 4.709 -15.455 1.00 53.22 250 GLY A O 1
ATOM 1944 N N . GLY A 1 251 ? 19.025 6.346 -14.114 1.00 53.41 251 GLY A N 1
ATOM 1945 C CA . GLY A 1 251 ? 18.922 7.418 -15.112 1.00 53.41 251 GLY A CA 1
ATOM 1946 C C . GLY A 1 251 ? 18.126 7.122 -16.388 1.00 53.41 251 GLY A C 1
ATOM 1947 O O . GLY A 1 251 ? 17.987 8.025 -17.207 1.00 53.41 251 GLY A O 1
ATOM 1948 N N . THR A 1 252 ? 17.607 5.906 -16.577 1.00 54.94 252 THR A N 1
ATOM 1949 C CA . THR A 1 252 ? 16.802 5.538 -17.741 1.00 54.94 252 THR A CA 1
ATOM 1950 C C . THR A 1 252 ? 15.410 6.128 -17.615 1.00 54.94 252 THR A C 1
ATOM 1952 O O . THR A 1 252 ? 14.647 5.789 -16.715 1.00 54.94 252 THR A O 1
ATOM 1955 N N . ALA A 1 253 ? 15.072 7.028 -18.536 1.00 56.28 253 ALA A N 1
ATOM 1956 C CA . ALA A 1 253 ? 13.749 7.626 -18.587 1.00 56.28 253 ALA A CA 1
ATOM 1957 C C . ALA A 1 253 ? 12.759 6.620 -19.200 1.00 56.28 253 ALA A C 1
ATOM 1959 O O . ALA A 1 253 ? 12.751 6.381 -20.409 1.00 56.28 253 ALA A O 1
ATOM 1960 N N . GLY A 1 254 ? 11.935 5.999 -18.358 1.00 51.62 254 GLY A N 1
ATOM 1961 C CA . GLY A 1 254 ? 10.761 5.240 -18.781 1.00 51.62 254 GLY A CA 1
ATOM 1962 C C . GLY A 1 254 ? 9.510 6.093 -18.608 1.00 51.62 254 GLY A C 1
ATOM 1963 O O . GLY A 1 254 ? 9.130 6.396 -17.482 1.00 51.62 254 GLY A O 1
ATOM 1964 N N . LYS A 1 255 ? 8.850 6.489 -19.703 1.00 44.94 255 LYS A N 1
ATOM 1965 C CA . LYS A 1 255 ? 7.484 7.024 -19.607 1.00 44.94 255 LYS A CA 1
ATOM 1966 C C . LYS A 1 255 ? 6.540 5.878 -19.247 1.00 44.94 255 LYS A C 1
ATOM 1968 O O . LYS A 1 255 ? 6.538 4.847 -19.919 1.00 44.94 255 LYS A O 1
ATOM 1973 N N . ILE A 1 256 ? 5.720 6.081 -18.219 1.00 45.81 256 ILE A N 1
ATOM 1974 C CA . ILE A 1 256 ? 4.532 5.262 -17.979 1.00 45.81 256 ILE A CA 1
ATOM 1975 C C . ILE A 1 256 ? 3.612 5.518 -19.175 1.00 45.81 256 ILE A C 1
ATOM 1977 O O . ILE A 1 256 ? 3.192 6.648 -19.413 1.00 45.81 256 ILE A O 1
ATOM 1981 N N . TYR A 1 257 ? 3.387 4.493 -19.994 1.00 42.38 257 TYR A N 1
ATOM 1982 C CA . TYR A 1 257 ? 2.479 4.594 -21.128 1.00 42.38 257 TYR A CA 1
ATOM 1983 C C . TYR A 1 257 ? 1.051 4.712 -20.594 1.00 42.38 257 TYR A C 1
ATOM 1985 O O . TYR A 1 257 ? 0.503 3.733 -20.092 1.00 42.38 257 TYR A O 1
ATOM 1993 N N . GLU A 1 258 ? 0.433 5.884 -20.723 1.00 46.22 258 GLU A N 1
ATOM 1994 C CA . GLU A 1 258 ? -1.025 5.961 -20.681 1.00 46.22 258 GLU A CA 1
ATOM 1995 C C . GLU A 1 258 ? -1.580 5.201 -21.888 1.00 46.22 258 GLU A C 1
ATOM 1997 O O . GLU A 1 258 ? -1.146 5.383 -23.033 1.00 46.22 258 GLU A O 1
ATOM 2002 N N . SER A 1 259 ? -2.510 4.285 -21.634 1.00 52.53 259 SER A N 1
ATOM 2003 C CA . SER A 1 259 ? -3.144 3.498 -22.681 1.00 52.53 259 SER A CA 1
ATOM 2004 C C . SER A 1 259 ? -4.004 4.408 -23.556 1.00 52.53 259 SER A C 1
ATOM 2006 O O . SER A 1 259 ? -5.096 4.807 -23.167 1.00 52.53 259 SER A O 1
ATOM 2008 N N . SER A 1 260 ? -3.553 4.677 -24.780 1.00 64.50 260 SER A N 1
ATOM 2009 C CA . SER A 1 260 ? -4.294 5.452 -25.788 1.00 64.50 260 SER A CA 1
ATOM 2010 C C . SER A 1 260 ? -5.482 4.702 -26.412 1.00 64.50 260 SER A C 1
ATOM 2012 O O . SER A 1 260 ? -6.003 5.111 -27.448 1.00 64.50 260 SER A O 1
ATOM 2014 N N . LYS A 1 261 ? -5.895 3.569 -25.828 1.00 77.81 261 LYS A N 1
ATOM 2015 C CA . LYS A 1 261 ? -6.962 2.706 -26.343 1.00 77.81 261 LYS A CA 1
ATOM 2016 C C . LYS A 1 261 ? -7.916 2.316 -25.226 1.00 77.81 261 LYS A C 1
ATOM 2018 O O . LYS A 1 261 ? -7.485 1.778 -24.211 1.00 77.81 261 LYS A O 1
ATOM 2023 N N . ILE A 1 262 ? -9.204 2.508 -25.481 1.00 77.12 262 ILE A N 1
ATOM 2024 C CA . ILE A 1 262 ? -10.296 2.007 -24.650 1.00 77.12 262 ILE A CA 1
ATOM 2025 C C . ILE A 1 262 ? -10.733 0.659 -25.231 1.00 77.12 262 ILE A C 1
ATOM 2027 O O . ILE A 1 262 ? -11.066 0.574 -26.413 1.00 77.12 262 ILE A O 1
ATOM 2031 N N . LYS A 1 263 ? -10.692 -0.406 -24.426 1.00 81.25 263 LYS A N 1
ATOM 2032 C CA . LYS A 1 263 ? -11.204 -1.737 -24.789 1.00 81.25 263 LYS A CA 1
ATOM 2033 C C . LYS A 1 263 ? -12.322 -2.123 -23.829 1.00 81.25 263 LYS A C 1
ATOM 2035 O O . LYS A 1 263 ? -12.180 -1.919 -22.625 1.00 81.25 263 LYS A O 1
ATOM 2040 N N . ALA A 1 264 ? -13.392 -2.716 -24.355 1.00 79.75 264 ALA A N 1
ATOM 2041 C CA . ALA A 1 264 ? -14.429 -3.312 -23.524 1.00 79.75 264 ALA A CA 1
ATOM 2042 C C . ALA A 1 264 ? -13.831 -4.466 -22.702 1.00 79.75 264 ALA A C 1
ATOM 2044 O O . ALA A 1 264 ? -13.111 -5.309 -23.241 1.00 79.75 264 ALA A O 1
ATOM 2045 N N . LYS A 1 265 ? -14.093 -4.463 -21.390 1.00 75.19 265 LYS A N 1
ATOM 2046 C CA . LYS A 1 265 ? -13.631 -5.501 -20.450 1.00 75.19 265 LYS A CA 1
ATOM 2047 C C . LYS A 1 265 ? -14.619 -6.663 -20.313 1.00 75.19 265 LYS A C 1
ATOM 2049 O O . LYS A 1 265 ? -14.227 -7.728 -19.855 1.00 75.19 265 LYS A O 1
ATOM 2054 N N . TYR A 1 266 ? -15.873 -6.444 -20.698 1.00 81.19 266 TYR A N 1
ATOM 2055 C CA . TYR A 1 266 ? -16.975 -7.387 -20.550 1.00 81.19 266 TYR A CA 1
ATOM 2056 C C . TYR 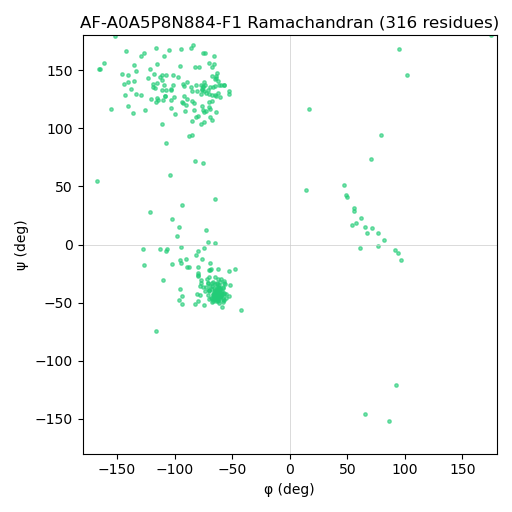A 1 266 ? -17.793 -7.437 -21.836 1.00 81.19 266 TYR A C 1
ATOM 2058 O O . TYR A 1 266 ? -17.842 -6.451 -22.577 1.00 81.19 266 TYR A O 1
ATOM 2066 N N . ASP A 1 267 ? -18.461 -8.563 -22.059 1.00 80.25 267 ASP A N 1
ATOM 2067 C CA . ASP A 1 267 ? -19.428 -8.706 -23.140 1.00 80.25 267 ASP A CA 1
ATOM 2068 C C . ASP A 1 267 ? -20.728 -7.976 -22.778 1.00 80.25 267 ASP A C 1
ATOM 2070 O O . ASP A 1 267 ? -21.222 -8.055 -21.649 1.00 80.25 267 ASP A O 1
ATOM 2074 N N . GLY A 1 268 ? -21.281 -7.234 -23.733 1.00 84.75 268 GLY A N 1
ATOM 2075 C CA . GLY A 1 268 ? -22.448 -6.390 -23.510 1.00 84.75 268 GLY A CA 1
ATOM 2076 C C . GLY A 1 268 ? -22.800 -5.557 -24.736 1.00 84.75 268 GLY A C 1
ATOM 2077 O O . GLY A 1 268 ? -22.118 -5.626 -25.758 1.00 84.75 268 GLY A O 1
ATOM 2078 N N . TYR A 1 269 ? -23.857 -4.755 -24.627 1.00 85.19 269 TYR A N 1
ATOM 2079 C CA . TYR A 1 269 ? -24.201 -3.760 -25.643 1.00 85.19 269 TYR A CA 1
ATOM 2080 C C . TYR A 1 269 ? -23.749 -2.369 -25.191 1.00 85.19 269 TYR A C 1
ATOM 2082 O O . TYR A 1 269 ? -23.731 -2.057 -23.998 1.00 85.19 269 TYR A O 1
ATOM 2090 N N . ILE A 1 270 ? -23.339 -1.546 -26.154 1.00 87.00 270 ILE A N 1
ATOM 2091 C CA . ILE A 1 270 ? -22.809 -0.206 -25.909 1.00 87.00 270 ILE A CA 1
ATOM 2092 C C . ILE A 1 270 ? -23.879 0.827 -26.255 1.00 87.00 270 ILE A C 1
ATOM 2094 O O . ILE A 1 270 ? -24.480 0.776 -27.325 1.00 87.00 270 ILE A O 1
ATOM 2098 N N . GLU A 1 271 ? -24.069 1.796 -25.370 1.00 87.31 271 GLU A N 1
ATOM 2099 C CA . GLU A 1 271 ? -24.874 2.987 -25.608 1.00 87.31 271 GLU A CA 1
ATOM 2100 C C . GLU A 1 271 ? -23.978 4.225 -25.537 1.00 87.31 271 GLU A C 1
ATOM 2102 O O . GLU A 1 271 ? -23.139 4.361 -24.640 1.00 87.31 271 GLU A O 1
ATOM 2107 N N . TYR A 1 272 ? -24.140 5.131 -26.496 1.00 87.62 272 TYR A N 1
ATOM 2108 C CA . TYR A 1 272 ? -23.374 6.368 -26.552 1.00 87.62 272 TYR A CA 1
ATOM 2109 C C . TYR A 1 272 ? -24.259 7.564 -26.205 1.00 87.62 272 TYR A C 1
ATOM 2111 O O . TYR A 1 272 ? -25.288 7.781 -26.841 1.00 87.62 272 TYR A O 1
ATOM 2119 N N . GLU A 1 273 ? -23.821 8.391 -25.259 1.00 86.50 273 GLU A N 1
ATOM 2120 C CA . GLU A 1 273 ? -24.464 9.668 -24.942 1.00 86.50 273 GLU A CA 1
ATOM 2121 C C . GLU A 1 273 ? -23.695 10.829 -25.574 1.00 86.50 273 GLU A C 1
ATOM 2123 O O . GLU A 1 273 ? -22.464 10.880 -25.533 1.00 86.50 273 GLU A O 1
ATOM 2128 N N . ASN A 1 274 ? -24.431 11.788 -26.146 1.00 81.44 274 ASN A N 1
ATOM 2129 C CA . ASN A 1 274 ? -23.892 13.018 -26.741 1.00 81.44 274 ASN A CA 1
ATOM 2130 C C . ASN A 1 274 ? -22.828 12.792 -27.830 1.00 81.44 274 ASN A C 1
ATOM 2132 O O . ASN A 1 274 ? -21.925 13.615 -28.011 1.00 81.44 274 ASN A O 1
ATOM 2136 N N . LEU A 1 275 ? -22.937 11.688 -28.572 1.00 84.00 275 LEU A N 1
ATOM 2137 C CA . LEU A 1 275 ? -21.984 11.323 -29.610 1.00 84.00 275 LEU A CA 1
ATOM 2138 C C . LEU A 1 275 ? -22.287 12.038 -30.931 1.00 84.00 275 LEU A C 1
ATOM 2140 O O . LEU A 1 275 ? -23.347 11.861 -31.527 1.00 84.00 275 LEU A O 1
ATOM 2144 N N . LYS A 1 276 ? -21.314 12.807 -31.428 1.00 84.56 276 LYS A N 1
ATOM 2145 C CA . LYS A 1 276 ? -21.303 13.320 -32.804 1.00 84.56 276 LYS A CA 1
ATOM 2146 C C . LYS A 1 276 ? -20.133 12.700 -33.549 1.00 84.56 276 LYS A C 1
ATOM 2148 O O . LYS A 1 276 ? -18.993 12.833 -33.104 1.00 84.56 276 LYS A O 1
ATOM 2153 N N . ILE A 1 277 ? -20.413 12.049 -34.675 1.00 87.81 277 ILE A N 1
ATOM 2154 C CA . ILE A 1 277 ? -19.410 11.358 -35.490 1.00 87.81 277 ILE A CA 1
ATOM 2155 C C . ILE A 1 277 ? -19.299 11.964 -36.883 1.00 87.81 277 ILE A C 1
ATOM 2157 O O . ILE A 1 277 ? -20.292 12.393 -37.468 1.00 87.81 277 ILE A O 1
ATOM 2161 N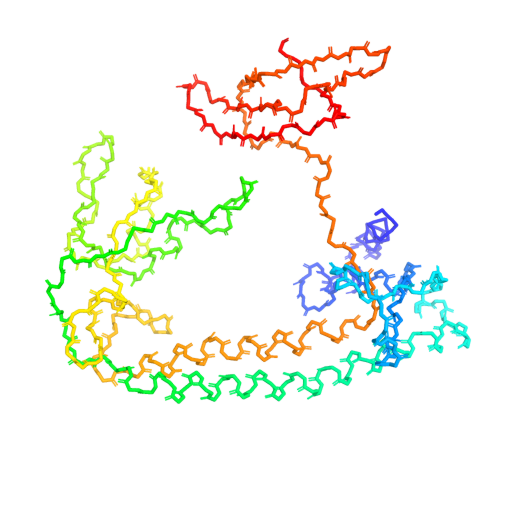 N . VAL A 1 278 ? -18.088 11.943 -37.429 1.00 87.00 278 VAL A N 1
ATOM 2162 C CA . VAL A 1 278 ? -17.815 12.197 -38.844 1.00 87.00 278 VAL A CA 1
ATOM 2163 C C . VAL A 1 278 ? -17.150 10.953 -39.416 1.00 87.00 278 VAL A C 1
ATOM 2165 O O . VAL A 1 278 ? -16.152 10.468 -38.881 1.00 87.00 278 VAL A O 1
ATOM 2168 N N . LYS A 1 279 ? -17.724 10.414 -40.493 1.00 81.88 279 LYS A N 1
ATOM 2169 C CA . LYS A 1 279 ? -17.157 9.276 -41.220 1.00 81.88 279 LYS A CA 1
ATOM 2170 C C . LYS A 1 279 ? -16.238 9.794 -42.320 1.00 81.88 279 LYS A C 1
ATOM 2172 O O . LYS A 1 279 ? -16.684 10.513 -43.210 1.00 81.88 279 LYS A O 1
ATOM 2177 N N . ASN A 1 280 ? -14.968 9.417 -42.259 1.00 79.00 280 ASN A N 1
ATOM 2178 C CA . ASN A 1 280 ? -14.035 9.527 -43.374 1.00 79.00 280 ASN A CA 1
ATOM 2179 C C . ASN A 1 280 ? -13.996 8.184 -44.135 1.00 79.00 280 ASN A C 1
ATOM 2181 O O . ASN A 1 280 ? -14.489 7.178 -43.628 1.00 79.00 280 ASN A O 1
ATOM 2185 N N . LYS A 1 281 ? -13.392 8.134 -45.331 1.00 74.31 281 LYS A N 1
ATOM 2186 C CA . LYS A 1 281 ? -13.325 6.923 -46.184 1.00 74.31 281 LYS A CA 1
ATOM 2187 C C . LYS A 1 281 ? -12.784 5.666 -45.479 1.00 74.31 281 LYS A C 1
ATOM 2189 O O . LYS A 1 281 ? -13.083 4.568 -45.929 1.00 74.31 281 LYS A O 1
ATOM 2194 N N . TYR A 1 282 ? -12.010 5.828 -44.403 1.00 70.38 282 TYR A N 1
ATOM 2195 C CA . TYR A 1 282 ? -11.353 4.730 -43.686 1.00 70.38 282 TYR A CA 1
ATOM 2196 C C . TYR A 1 282 ? -11.642 4.688 -42.176 1.00 70.38 282 TYR A C 1
ATOM 2198 O O . TYR A 1 282 ? -11.424 3.653 -41.557 1.00 70.38 282 TYR A O 1
ATOM 2206 N N . GLU A 1 283 ? -12.131 5.774 -41.564 1.00 83.50 283 GLU A N 1
ATOM 2207 C CA . GLU A 1 283 ? -12.228 5.891 -40.101 1.00 83.50 283 GLU A CA 1
ATOM 2208 C C . GLU A 1 283 ? -13.458 6.696 -39.669 1.00 83.50 283 GLU A C 1
ATOM 2210 O O . GLU A 1 283 ? -13.860 7.651 -40.338 1.00 83.50 283 GLU A O 1
ATOM 2215 N N . THR A 1 284 ? -14.039 6.338 -38.520 1.00 83.94 284 THR A N 1
ATOM 2216 C CA . THR A 1 284 ? -15.115 7.112 -37.884 1.00 83.94 284 THR A CA 1
ATOM 2217 C C . THR A 1 284 ? -14.544 7.895 -36.709 1.00 83.94 284 THR A C 1
ATOM 2219 O O . THR A 1 284 ? -14.050 7.299 -35.752 1.00 83.94 284 THR A O 1
ATOM 2222 N N . ILE A 1 285 ? -14.602 9.224 -36.784 1.00 86.31 285 ILE A N 1
ATOM 2223 C CA . ILE A 1 285 ? -13.969 10.131 -35.820 1.00 86.31 285 ILE A CA 1
ATOM 2224 C C . ILE A 1 285 ? -15.037 10.817 -34.968 1.00 86.31 285 ILE A C 1
ATOM 2226 O O . ILE A 1 285 ? -16.063 11.271 -35.482 1.00 86.31 285 ILE A O 1
ATOM 2230 N N . VAL A 1 286 ? -14.784 10.921 -33.664 1.00 85.88 286 VAL A N 1
ATOM 2231 C CA . VAL A 1 286 ? -15.664 11.600 -32.701 1.00 85.88 286 VAL A CA 1
ATOM 2232 C C . VAL A 1 286 ? -15.385 13.103 -32.666 1.00 85.88 286 VAL A C 1
ATOM 2234 O O . VAL A 1 286 ? -14.271 13.529 -32.375 1.00 85.88 286 VAL A O 1
ATOM 2237 N N . VAL A 1 287 ? -16.413 13.916 -32.909 1.00 87.38 287 VAL A N 1
ATOM 2238 C CA . VAL A 1 287 ? -16.351 15.394 -32.942 1.00 87.38 287 VAL A CA 1
ATOM 2239 C C . VAL A 1 287 ? -17.019 16.023 -31.705 1.00 87.38 287 VAL A C 1
ATOM 2241 O O . VAL A 1 287 ? -16.988 17.230 -31.476 1.00 87.38 287 VAL A O 1
ATOM 2244 N N . SER A 1 288 ? -17.612 15.211 -30.839 1.00 85.06 288 SER A N 1
ATOM 2245 C CA . SER A 1 288 ? -18.200 15.646 -29.570 1.00 85.06 288 SER A CA 1
ATOM 2246 C C . SER A 1 288 ? -17.159 15.718 -28.447 1.00 85.06 288 SER A C 1
ATOM 2248 O O . SER A 1 288 ? -16.419 14.768 -28.215 1.00 85.06 288 SER A O 1
ATOM 2250 N N . ARG A 1 289 ? -17.137 16.831 -27.697 1.00 79.50 289 ARG A N 1
ATOM 2251 C CA . ARG A 1 289 ? -16.249 17.023 -26.527 1.00 79.50 289 ARG A CA 1
ATOM 2252 C C . ARG A 1 289 ? -16.747 16.346 -25.244 1.00 79.50 289 ARG A C 1
ATOM 2254 O O . ARG A 1 289 ? -15.962 16.145 -24.318 1.00 79.50 289 ARG A O 1
ATOM 2261 N N . PHE A 1 290 ? -18.035 16.019 -25.179 1.00 81.44 290 PHE A N 1
ATOM 2262 C CA . PHE A 1 290 ? -18.704 15.444 -24.005 1.00 81.44 290 PHE A CA 1
ATOM 2263 C C . PHE A 1 290 ? -19.343 14.086 -24.313 1.00 81.44 290 PHE A C 1
ATOM 2265 O O . PHE A 1 290 ? -20.349 13.735 -23.709 1.00 81.44 290 PHE A O 1
ATOM 2272 N N . ALA A 1 291 ? -18.792 13.345 -25.279 1.00 83.62 291 ALA A N 1
ATOM 2273 C CA . ALA A 1 291 ? -19.283 12.004 -25.556 1.00 83.62 291 ALA A CA 1
ATOM 2274 C C . ALA A 1 291 ? -18.934 11.055 -24.412 1.00 83.62 291 ALA A C 1
ATOM 2276 O O . ALA A 1 291 ? -17.794 11.024 -23.938 1.00 83.62 291 ALA A O 1
ATOM 2277 N N . GLU A 1 292 ? -19.909 10.250 -24.017 1.00 86.56 292 GLU A N 1
ATOM 2278 C CA . GLU A 1 292 ? -19.745 9.188 -23.033 1.00 86.56 292 GLU A CA 1
ATOM 2279 C C . GLU A 1 292 ? -20.173 7.856 -23.645 1.00 86.56 292 GLU A C 1
ATOM 2281 O O . GLU A 1 292 ? -21.112 7.784 -24.436 1.00 86.56 292 GLU A O 1
ATOM 2286 N N . MET A 1 293 ? -19.458 6.799 -23.282 1.00 87.06 293 MET A N 1
ATOM 2287 C CA . MET A 1 293 ? -19.770 5.419 -23.620 1.00 87.06 293 MET A CA 1
ATOM 2288 C C . MET A 1 293 ? -20.246 4.707 -22.360 1.00 87.06 293 MET A C 1
ATOM 2290 O O . MET A 1 293 ? -19.545 4.725 -21.344 1.00 87.06 293 MET A O 1
ATOM 2294 N N . LYS A 1 294 ? -21.402 4.053 -22.438 1.00 88.06 294 LYS A N 1
ATOM 2295 C CA . LYS A 1 294 ? -21.947 3.186 -21.394 1.00 88.06 294 LYS A CA 1
ATOM 2296 C C . LYS A 1 294 ? -22.019 1.760 -21.924 1.00 88.06 294 LYS A C 1
ATOM 2298 O O . LYS A 1 294 ? -22.587 1.524 -22.983 1.00 88.06 294 LYS A O 1
ATOM 2303 N N . LEU A 1 295 ? -21.431 0.813 -21.204 1.00 86.81 295 LEU A N 1
ATOM 2304 C CA . LEU A 1 295 ? -21.545 -0.613 -21.497 1.00 86.81 295 LEU A CA 1
ATOM 2305 C C . LEU A 1 295 ? -22.584 -1.220 -20.560 1.00 86.81 295 LEU A C 1
ATOM 2307 O O . LEU A 1 295 ? -22.450 -1.103 -19.339 1.00 86.81 295 LEU A O 1
ATOM 2311 N N . PHE A 1 296 ? -23.568 -1.907 -21.123 1.00 85.50 296 PHE A N 1
ATOM 2312 C CA . PHE A 1 296 ? -24.600 -2.609 -20.375 1.00 85.50 296 PHE A CA 1
ATOM 2313 C C . PHE A 1 296 ? -24.478 -4.120 -20.550 1.00 85.50 296 PHE A C 1
ATOM 2315 O O . PHE A 1 296 ? -24.155 -4.616 -21.629 1.00 85.50 296 PHE A O 1
ATOM 2322 N N . ASN A 1 297 ? -24.777 -4.866 -19.488 1.00 84.19 297 ASN A N 1
ATOM 2323 C CA . ASN A 1 297 ? -24.949 -6.315 -19.572 1.00 84.19 297 ASN A CA 1
ATOM 2324 C C . ASN A 1 297 ? -26.291 -6.658 -20.256 1.00 84.19 297 ASN A C 1
ATOM 2326 O O . ASN A 1 297 ? -27.211 -5.845 -20.275 1.00 84.19 297 ASN A O 1
ATOM 2330 N N . SER A 1 298 ? -26.461 -7.908 -20.689 1.00 79.56 298 SER A N 1
ATOM 2331 C CA . SER A 1 298 ? -27.730 -8.510 -21.149 1.00 79.56 298 SER A CA 1
ATOM 2332 C C . SER A 1 298 ? -28.942 -8.265 -20.228 1.00 79.56 298 SER A C 1
ATOM 2334 O O . SER A 1 298 ? -30.081 -8.346 -20.672 1.00 79.56 298 SER A O 1
ATOM 2336 N N . ARG A 1 299 ? -28.707 -7.947 -18.947 1.00 75.88 299 ARG A N 1
ATOM 2337 C CA . ARG A 1 299 ? -29.726 -7.636 -17.928 1.00 75.88 299 ARG A CA 1
ATOM 2338 C C . ARG A 1 299 ? -29.967 -6.132 -17.701 1.00 75.88 299 ARG A C 1
ATOM 2340 O O . ARG A 1 299 ? -30.648 -5.782 -16.744 1.00 75.88 299 ARG A O 1
ATOM 2347 N N . GLY A 1 300 ? -29.377 -5.245 -18.508 1.00 77.12 300 GLY A N 1
ATOM 2348 C CA . GLY A 1 300 ? -29.538 -3.786 -18.394 1.00 77.12 300 GLY A CA 1
ATOM 2349 C C . GLY A 1 300 ? -28.745 -3.121 -17.259 1.00 77.12 300 GLY A C 1
ATOM 2350 O O . GLY A 1 300 ? -28.941 -1.943 -16.977 1.00 77.12 300 GLY A O 1
ATOM 2351 N N . LEU A 1 301 ? -27.839 -3.849 -16.598 1.00 77.75 301 LEU A N 1
ATOM 2352 C CA . LEU A 1 301 ? -26.940 -3.290 -15.583 1.00 77.75 301 LEU A CA 1
ATOM 2353 C C . LEU A 1 301 ? -25.753 -2.586 -16.246 1.00 77.75 301 LEU A C 1
ATOM 2355 O O . LEU A 1 301 ? -25.110 -3.161 -17.126 1.00 77.75 301 LEU A O 1
ATOM 2359 N N . LEU A 1 302 ? -25.454 -1.366 -15.799 1.00 81.19 302 LEU A N 1
ATOM 2360 C CA . LEU A 1 302 ? -24.318 -0.575 -16.268 1.00 81.19 302 LEU A CA 1
ATOM 2361 C C . LEU A 1 302 ? -23.004 -1.155 -15.721 1.00 81.19 302 LEU A C 1
ATOM 2363 O O . LEU A 1 302 ? -22.769 -1.142 -14.515 1.00 81.19 302 LEU A O 1
ATOM 2367 N N . LEU A 1 303 ? -22.152 -1.655 -16.615 1.00 79.69 303 LEU A N 1
ATOM 2368 C CA . LEU A 1 303 ? -20.875 -2.296 -16.287 1.00 79.69 303 LEU A CA 1
ATOM 2369 C C . LEU A 1 303 ? -19.688 -1.334 -16.369 1.00 79.69 303 LEU A C 1
ATOM 2371 O O . LEU A 1 303 ? -18.764 -1.415 -15.565 1.00 79.69 303 LEU A O 1
ATOM 2375 N N . MET A 1 304 ? -19.693 -0.443 -17.359 1.00 77.62 304 MET A N 1
ATOM 2376 C CA . MET A 1 304 ? -18.591 0.482 -17.625 1.00 77.62 304 MET A CA 1
ATOM 2377 C C . MET A 1 304 ? -19.157 1.813 -18.104 1.00 77.62 304 MET A C 1
ATOM 2379 O O . MET A 1 304 ? -20.085 1.833 -18.915 1.00 77.62 304 MET A O 1
ATOM 2383 N N . LYS A 1 305 ? -18.591 2.919 -17.618 1.00 84.81 305 LYS A N 1
ATOM 2384 C CA . LYS A 1 305 ? -18.939 4.264 -18.071 1.00 84.81 305 LYS A CA 1
ATOM 2385 C C . LYS A 1 305 ? -17.662 5.063 -18.269 1.00 84.81 305 LYS A C 1
ATOM 2387 O O . LYS A 1 305 ? -17.002 5.423 -17.301 1.00 84.81 305 LYS A O 1
ATOM 2392 N N . GLN A 1 306 ? -17.362 5.411 -19.516 1.00 83.19 306 GLN A N 1
ATOM 2393 C CA . GLN A 1 306 ? -16.129 6.116 -19.841 1.00 83.19 306 GLN A CA 1
ATOM 2394 C C . GLN A 1 306 ? -16.361 7.270 -20.810 1.00 83.19 306 GLN A C 1
ATOM 2396 O O . GLN A 1 306 ? -17.140 7.174 -21.756 1.00 83.19 306 GLN A O 1
ATOM 2401 N N . ARG A 1 307 ? -15.655 8.380 -20.586 1.00 82.88 307 ARG A N 1
ATOM 2402 C CA . ARG A 1 307 ? -15.673 9.530 -21.490 1.00 82.88 307 ARG A CA 1
ATOM 2403 C C . ARG A 1 307 ? -14.823 9.244 -22.726 1.00 82.88 307 ARG A C 1
ATOM 2405 O O . ARG A 1 307 ? -13.684 8.798 -22.599 1.00 82.88 307 ARG A O 1
ATOM 2412 N N . ILE A 1 308 ? -15.352 9.559 -23.905 1.00 83.81 308 ILE A N 1
ATOM 2413 C CA . ILE A 1 308 ? -14.628 9.459 -25.172 1.00 83.81 308 ILE A CA 1
ATOM 2414 C C . ILE A 1 308 ? -13.969 10.814 -25.480 1.00 83.81 308 ILE A C 1
ATOM 2416 O O . ILE A 1 308 ? -14.673 11.825 -25.582 1.00 83.81 308 ILE A O 1
ATOM 2420 N N . PRO A 1 309 ? -12.635 10.872 -25.643 1.00 82.44 309 PRO A N 1
ATOM 2421 C CA . PRO A 1 309 ? -11.945 12.093 -26.048 1.00 82.44 309 PRO A CA 1
ATOM 2422 C C . PRO A 1 309 ? -12.354 12.561 -27.450 1.00 82.44 309 PRO A C 1
ATOM 2424 O O . PRO A 1 309 ? -12.586 11.751 -28.352 1.00 82.44 309 PRO A O 1
ATOM 2427 N N . TYR A 1 310 ? -12.361 13.878 -27.659 1.00 83.56 310 TYR A N 1
ATOM 2428 C CA . TYR A 1 310 ? -12.518 14.469 -28.989 1.00 83.56 310 TYR A CA 1
ATOM 2429 C C . TYR A 1 310 ? -11.393 14.001 -29.924 1.00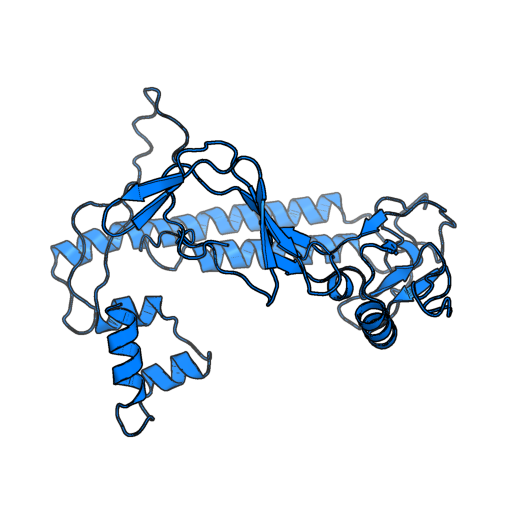 83.56 310 TYR A C 1
ATOM 2431 O O . TYR A 1 310 ? -10.231 13.968 -29.522 1.00 83.56 310 TYR A O 1
ATOM 2439 N N . GLY A 1 311 ? -11.728 13.657 -31.167 1.00 80.94 311 GLY A N 1
ATOM 2440 C CA . GLY A 1 311 ? -10.774 13.153 -32.157 1.00 80.94 311 GLY A CA 1
ATOM 2441 C C . GLY A 1 311 ? -10.451 11.662 -32.027 1.00 80.94 311 GLY A C 1
ATOM 2442 O O . GLY A 1 311 ? -9.618 11.160 -32.777 1.00 80.94 311 GLY A O 1
ATOM 2443 N N . SER A 1 312 ? -11.103 10.938 -31.111 1.00 84.06 312 SER A N 1
ATOM 2444 C CA . SER A 1 312 ? -10.942 9.483 -31.000 1.00 84.06 312 SER A CA 1
ATOM 2445 C C . SER A 1 312 ? -11.525 8.761 -32.214 1.00 84.06 312 SER A C 1
ATOM 2447 O O . SER A 1 312 ? -12.569 9.161 -32.738 1.00 84.06 312 SER A O 1
ATOM 2449 N N . THR A 1 313 ? -10.885 7.663 -32.619 1.00 86.06 313 THR A N 1
ATOM 2450 C CA . THR A 1 313 ? -11.399 6.751 -33.647 1.00 86.06 313 THR A CA 1
ATOM 2451 C C . THR A 1 313 ? -12.278 5.673 -33.015 1.00 86.06 313 THR A C 1
ATOM 2453 O O . THR A 1 313 ? -11.864 4.972 -32.089 1.00 86.06 313 THR A O 1
ATOM 2456 N N . LEU A 1 314 ? -13.515 5.551 -33.501 1.00 85.06 314 LEU A N 1
ATOM 2457 C CA . LEU A 1 314 ? -14.458 4.518 -33.073 1.00 85.06 314 LEU A CA 1
ATOM 2458 C C . LEU A 1 314 ? -14.346 3.286 -33.973 1.00 85.06 314 LEU A C 1
ATOM 2460 O O . LEU A 1 314 ? -14.452 3.390 -35.193 1.00 85.06 314 LEU A O 1
ATOM 2464 N N . TYR A 1 315 ? -14.178 2.121 -33.345 1.00 82.69 315 TYR A N 1
ATOM 2465 C CA . TYR A 1 315 ? -14.124 0.815 -34.017 1.00 82.69 315 TYR A CA 1
ATOM 2466 C C . TYR A 1 315 ? -15.424 0.017 -33.889 1.00 82.69 315 TYR A C 1
ATOM 2468 O O . TYR A 1 315 ? -15.630 -0.934 -34.635 1.00 82.69 315 TYR A O 1
ATOM 2476 N N . VAL A 1 316 ? -16.286 0.393 -32.942 1.00 76.00 316 VAL A N 1
ATOM 2477 C CA . VAL A 1 316 ? -17.587 -0.235 -32.715 1.00 76.00 316 VAL A CA 1
ATOM 2478 C C . VAL A 1 316 ? -18.649 0.818 -32.996 1.00 76.00 316 VAL A C 1
ATOM 2480 O O . VAL A 1 316 ? -18.615 1.908 -32.429 1.00 76.00 316 VAL A O 1
ATOM 2483 N N . LEU A 1 317 ? -19.545 0.503 -33.922 1.00 67.88 317 LEU A N 1
ATOM 2484 C CA . LEU A 1 317 ? -20.741 1.275 -34.227 1.00 67.88 317 LEU A CA 1
ATOM 2485 C C . LEU A 1 317 ? -21.925 0.355 -33.946 1.00 67.88 317 LEU A C 1
ATOM 2487 O O . LEU A 1 317 ? -21.861 -0.823 -34.295 1.00 67.88 317 LEU A O 1
ATOM 2491 N N . ASN A 1 318 ? -22.945 0.894 -33.282 1.00 57.12 318 ASN A N 1
ATOM 2492 C CA . ASN A 1 318 ? -24.233 0.220 -33.141 1.00 57.12 318 ASN A CA 1
ATOM 2493 C C . ASN A 1 318 ? -24.967 0.217 -34.487 1.00 57.12 318 ASN A C 1
ATOM 2495 O O . ASN A 1 318 ? -24.836 1.236 -35.212 1.00 57.12 318 ASN A O 1
#